Protein 5EZ7 (pdb70)

Foldseek 3Di:
DDDAAEWAEEEEAQALLRLVLLLLCVVVVGGYAYEYAAAHNPACRLVDQQKQAQQVDLPPLSVCLLVQVVCCCDDGHSHPPPPFDFLFQWFKAWECCPWADAVSDAPLQNDPPRRGTMHTDSMTGGNRLSVSVVSVVSNPQNFFHFNDWAFDDDVLAGQAIQTPNHHYGYLFYEYAHWQCQCVVCVRSVHCPQPKDWFKWKKKKKKDQQDGAHFYFYDYDDDWGPWTWGWAADPVGIIMIIIGIPLGGDVVVVDDWVRSVVVVVVVCCVNRVVGDRVPMDMGIDMHIGMAGDPVDDDSPQAWDWDDDRRYIYTYQSDSSRSVRSSVVVVVVCVVVVRDHDDTDDDDRHDHHHHDDRVVHVVVD

GO terms:
  GO:0071949 FAD binding (F, IDA)

Organism: Pseudomonas aeruginosa (strain ATCC 15692 / DSM 22644 / CIP 104116 / JCM 14847 / LMG 12228 / 1C / PRS 101 / PAO1) (NCBI:txid208964)

InterPro domains:
  IPR006076 FAD dependent oxidoreductase [PF01266] (8-315)
  IPR036188 FAD/NAD(P)-binding domain superfamily [G3DSA:3.50.50.60] (6-104)
  IPR036188 FAD/NAD(P)-binding domain superfamily [G3DSA:3.50.50.60] (138-255)
  IPR036188 FAD/NAD(P)-binding domain superfamily [SSF51905] (7-282)

Radius of gyration: 21.37 Å; Cα contacts (8 Å, |Δi|>4): 803; chains: 1; bounding box: 43×41×64 Å

Nearest PDB structures (foldseek):
  5ez7-assembly1_A  TM=1.003E+00  e=1.238E-82  Pseudomonas aeruginosa PAO1
  4x9n-assembly1_A  TM=6.459E-01  e=6.192E-12  Mycoplasmoides pneumoniae M129
  3uox-assembly2_B  TM=5.512E-01  e=9.004E-04  Pseudomonas putida
  3uox-assembly3_A  TM=5.541E-01  e=9.004E-04  Pseudomonas putida
  3uoy-assembly2_B  TM=5.165E-01  e=7.994E-04  Pseudomonas putida

B-factor: mean 40.87, std 15.43, range [18.57, 112.77]

Structure (mmCIF, N/CA/C/O backbone):
data_5EZ7
#
_entry.id   5EZ7
#
_cell.length_a   37.890
_cell.length_b   79.830
_cell.length_c   63.230
_cell.angle_alpha   90.00
_cell.angle_beta   104.40
_cell.angle_gamma   90.00
#
_symmetry.space_group_name_H-M   'P 1 21 1'
#
loop_
_entity.id
_entity.type
_entity.pdbx_description
1 polymer 'flavoenzyme PA4991'
2 non-polymer 'FLAVIN-ADENINE DINUCLEOTIDE'
3 non-polymer 'MERCURY (II) ION'
4 water water
#
loop_
_atom_site.group_PDB
_atom_site.id
_atom_site.type_symbol
_atom_site.label_atom_id
_atom_site.label_alt_id
_atom_site.label_comp_id
_atom_site.label_asym_id
_atom_site.label_entity_id
_atom_site.label_seq_id
_atom_site.pdbx_PDB_ins_code
_atom_site.Cartn_x
_atom_site.Cartn_y
_atom_site.Cartn_z
_atom_site.occupancy
_atom_site.B_iso_or_equiv
_atom_site.auth_seq_id
_atom_site.auth_comp_id
_atom_site.auth_asym_id
_atom_site.auth_atom_id
_atom_site.pdbx_PDB_model_num
ATOM 1 N N . MET A 1 2 ? 45.618 -24.841 36.966 1.00 82.56 1 MET A N 1
ATOM 2 C CA . MET A 1 2 ? 44.696 -23.654 37.082 1.00 81.31 1 MET A CA 1
ATOM 3 C C . MET A 1 2 ? 45.364 -22.365 36.588 1.00 75.00 1 MET A C 1
ATOM 4 O O . MET A 1 2 ? 46.326 -21.898 37.216 1.00 75.25 1 MET A O 1
ATOM 9 N N . PRO A 1 3 ? 44.843 -21.768 35.487 1.00 67.88 2 PRO A N 1
ATOM 10 C CA . PRO A 1 3 ? 45.306 -20.418 35.099 1.00 62.88 2 PRO A CA 1
ATOM 11 C C . PRO A 1 3 ? 44.769 -19.335 36.036 1.00 58.25 2 PRO A C 1
ATOM 12 O O . PRO A 1 3 ? 43.733 -19.513 36.657 1.00 55.94 2 PRO A O 1
ATOM 16 N N . GLN A 1 4 ? 45.488 -18.223 36.113 1.00 56.59 3 GLN A N 1
ATOM 17 C CA . GLN A 1 4 ? 45.183 -17.116 37.042 1.00 54.61 3 GLN A CA 1
ATOM 18 C C . GLN A 1 4 ? 43.821 -16.496 36.715 1.00 51.01 3 GLN A C 1
ATOM 19 O O . GLN A 1 4 ? 43.580 -16.067 35.563 1.00 49.70 3 GLN A O 1
ATOM 25 N N . ALA A 1 5 ? 42.924 -16.467 37.691 1.00 47.72 4 ALA A N 1
ATOM 26 C CA . ALA A 1 5 ? 41.589 -15.929 37.432 1.00 45.75 4 ALA A CA 1
ATOM 27 C C . ALA A 1 5 ? 41.640 -14.431 37.126 1.00 43.24 4 ALA A C 1
ATOM 28 O O . ALA A 1 5 ? 42.508 -13.729 37.629 1.00 44.49 4 ALA A O 1
ATOM 30 N N . LEU A 1 6 ? 40.723 -13.950 36.295 1.00 40.43 5 LEU A N 1
ATOM 31 C CA . LEU A 1 6 ? 40.697 -12.544 35.932 1.00 39.21 5 LEU A CA 1
ATOM 32 C C . LEU A 1 6 ? 39.382 -11.897 36.303 1.00 38.42 5 LEU A C 1
ATOM 33 O O . LEU A 1 6 ? 38.371 -12.560 36.448 1.00 37.84 5 LEU A O 1
ATOM 38 N N . SER A 1 7 ? 39.424 -10.575 36.382 1.00 38.44 6 SER A N 1
ATOM 39 C CA . SER A 1 7 ? 38.303 -9.746 36.776 1.00 38.90 6 SER A CA 1
ATOM 40 C C . SER A 1 7 ? 38.404 -8.454 35.945 1.00 36.83 6 SER A C 1
ATOM 41 O O . SER A 1 7 ? 39.477 -7.858 35.903 1.00 37.21 6 SER A O 1
ATOM 44 N N . THR A 1 8 ? 37.344 -8.081 35.225 1.00 33.64 7 THR A N 1
ATOM 45 C CA . THR A 1 8 ? 37.248 -6.778 34.550 1.00 32.49 7 THR A CA 1
ATOM 46 C C . THR A 1 8 ? 35.823 -6.254 34.606 1.00 30.98 7 THR A C 1
ATOM 47 O O . THR A 1 8 ? 34.956 -6.851 35.252 1.00 30.81 7 THR A O 1
ATOM 51 N N . ASP A 1 9 ? 35.597 -5.141 33.897 1.00 29.36 8 ASP A N 1
ATOM 52 C CA . ASP A 1 9 ? 34.290 -4.576 33.734 1.00 28.58 8 ASP A CA 1
ATOM 53 C C . ASP A 1 9 ? 33.554 -5.189 32.569 1.00 26.92 8 ASP A C 1
ATOM 54 O O . ASP A 1 9 ? 32.458 -5.666 32.776 1.00 25.73 8 ASP A O 1
ATOM 59 N N . ILE A 1 10 ? 34.110 -5.092 31.353 1.00 26.85 9 ILE A N 1
ATOM 60 C CA . ILE A 1 10 ? 33.454 -5.633 30.139 1.00 26.53 9 ILE A CA 1
ATOM 61 C C . ILE A 1 10 ? 34.378 -6.627 29.466 1.00 25.78 9 ILE A C 1
ATOM 62 O O . ILE A 1 10 ? 35.562 -6.348 29.252 1.00 26.65 9 ILE A O 1
ATOM 67 N N . LEU A 1 11 ? 33.837 -7.809 29.217 1.00 25.06 10 LEU A N 1
ATOM 68 C CA . LEU A 1 11 ? 34.511 -8.895 28.529 1.00 25.72 10 LEU A CA 1
ATOM 69 C C . LEU A 1 11 ? 33.936 -8.988 27.100 1.00 25.61 10 LEU A C 1
ATOM 70 O O . LEU A 1 11 ? 32.747 -9.202 26.963 1.00 27.43 10 LEU A O 1
ATOM 75 N N . ILE A 1 12 ? 34.734 -8.745 26.061 1.00 25.37 11 ILE A N 1
ATOM 76 C CA . ILE A 1 12 ? 34.287 -8.724 24.665 1.00 24.69 11 ILE A CA 1
ATOM 77 C C . ILE A 1 12 ? 34.769 -10.039 24.001 1.00 24.36 11 ILE A C 1
ATOM 78 O O . ILE A 1 12 ? 35.908 -10.452 24.230 1.00 24.45 11 ILE A O 1
ATOM 83 N N . VAL A 1 13 ? 33.915 -10.702 23.210 1.00 23.44 12 VAL A N 1
ATOM 84 C CA . VAL A 1 13 ? 34.305 -11.921 22.481 1.00 22.75 12 VAL A CA 1
ATOM 85 C C . VAL A 1 13 ? 34.247 -11.581 20.998 1.00 22.43 12 VAL A C 1
ATOM 86 O O . VAL A 1 13 ? 33.184 -11.250 20.449 1.00 22.26 12 VAL A O 1
ATOM 90 N N . GLY A 1 14 ? 35.409 -11.603 20.369 1.00 21.95 13 GLY A N 1
ATOM 91 C CA . GLY A 1 14 ? 35.536 -11.315 18.972 1.00 22.37 13 GLY A CA 1
ATOM 92 C C . GLY A 1 14 ? 36.268 -10.030 18.694 1.00 22.95 13 GLY A C 1
ATOM 93 O O . GLY A 1 14 ? 35.773 -8.986 19.033 1.00 23.92 13 GLY A O 1
ATOM 94 N N . GLY A 1 15 ? 37.434 -10.135 18.049 1.00 23.24 14 GLY A N 1
ATOM 95 C CA . GLY A 1 15 ? 38.286 -9.009 17.668 1.00 23.12 14 GLY A CA 1
ATOM 96 C C . GLY A 1 15 ? 38.304 -8.688 16.174 1.00 23.47 14 GLY A C 1
ATOM 97 O O . GLY A 1 15 ? 39.352 -8.611 15.548 1.00 24.00 14 GLY A O 1
ATOM 98 N N . GLY A 1 16 ? 37.128 -8.479 15.611 1.00 22.70 15 GLY A N 1
ATOM 99 C CA . GLY A 1 16 ? 37.001 -7.774 14.356 1.00 22.46 15 GLY A CA 1
ATOM 100 C C . GLY A 1 16 ? 36.794 -6.288 14.642 1.00 22.01 15 GLY A C 1
ATOM 101 O O . GLY A 1 16 ? 36.960 -5.826 15.767 1.00 21.10 15 GLY A O 1
ATOM 102 N N . ILE A 1 17 ? 36.436 -5.542 13.606 1.00 21.25 16 ILE A N 1
ATOM 103 C CA . ILE A 1 17 ? 36.239 -4.142 13.764 1.00 21.89 16 ILE A CA 1
ATOM 104 C C . ILE A 1 17 ? 35.240 -3.761 14.898 1.00 22.34 16 ILE A C 1
ATOM 105 O O . ILE A 1 17 ? 35.457 -2.763 15.574 1.00 22.32 16 ILE A O 1
ATOM 110 N N . ALA A 1 18 ? 34.147 -4.508 15.081 1.00 21.31 17 ALA A N 1
ATOM 111 C CA . ALA A 1 18 ? 33.172 -4.081 16.033 1.00 22.02 17 ALA A CA 1
ATOM 112 C C . ALA A 1 18 ? 33.687 -4.244 17.462 1.00 21.99 17 ALA A C 1
ATOM 113 O O . ALA A 1 18 ? 33.542 -3.321 18.270 1.00 23.37 17 ALA A O 1
ATOM 115 N N . GLY A 1 19 ? 34.293 -5.386 17.767 1.00 21.41 18 GLY A N 1
ATOM 116 C CA . GLY A 1 19 ? 34.853 -5.647 19.086 1.00 20.75 18 GLY A CA 1
ATOM 117 C C . GLY A 1 19 ? 36.033 -4.757 19.440 1.00 21.14 18 GLY A C 1
ATOM 118 O O . GLY A 1 19 ? 36.215 -4.363 20.578 1.00 20.78 18 GLY A O 1
ATOM 119 N N . LEU A 1 20 ? 36.857 -4.463 18.450 1.00 21.81 19 LEU A N 1
ATOM 120 C CA . LEU A 1 20 ? 38.059 -3.694 18.672 1.00 22.34 19 LEU A CA 1
ATOM 121 C C . LEU A 1 20 ? 37.716 -2.226 18.851 1.00 22.85 19 LEU A C 1
ATOM 122 O O . LEU A 1 20 ? 38.345 -1.538 19.622 1.00 22.57 19 LEU A O 1
ATOM 127 N N . TRP A 1 21 ? 36.727 -1.753 18.117 1.00 23.43 20 TRP A N 1
ATOM 128 C CA . TRP A 1 21 ? 36.351 -0.357 18.175 1.00 25.23 20 TRP A CA 1
ATOM 129 C C . TRP A 1 21 ? 35.721 -0.144 19.495 1.00 25.89 20 TRP A C 1
ATOM 130 O O . TRP A 1 21 ? 36.122 0.728 20.216 1.00 27.61 20 TRP A O 1
ATOM 141 N N . LEU A 1 22 ? 34.753 -0.985 19.838 1.00 26.42 21 LEU A N 1
ATOM 142 C CA . LEU A 1 22 ? 34.108 -0.924 21.163 1.00 26.23 21 LEU A CA 1
ATOM 143 C C . LEU A 1 22 ? 35.127 -1.014 22.267 1.00 25.87 21 LEU A C 1
ATOM 144 O O . LEU A 1 22 ? 35.046 -0.280 23.245 1.00 26.73 21 LEU A O 1
ATOM 149 N N . ASN A 1 23 ? 36.060 -1.939 22.143 1.00 24.63 22 ASN A N 1
ATOM 150 C CA . ASN A 1 23 ? 37.078 -2.068 23.188 1.00 25.77 22 ASN A CA 1
ATOM 151 C C . ASN A 1 23 ? 37.823 -0.748 23.373 1.00 26.88 22 ASN A C 1
ATOM 152 O O . ASN A 1 23 ? 38.075 -0.313 24.479 1.00 27.75 22 ASN A O 1
ATOM 157 N N . ALA A 1 24 ? 38.174 -0.103 22.270 1.00 26.69 23 ALA A N 1
ATOM 158 C CA . ALA A 1 24 ? 38.936 1.109 22.348 1.00 27.47 23 ALA A CA 1
ATOM 159 C C . ALA A 1 24 ? 38.131 2.254 23.010 1.00 28.04 23 ALA A C 1
ATOM 160 O O . ALA A 1 24 ? 38.671 2.992 23.822 1.00 28.88 23 ALA A O 1
ATOM 162 N N . ARG A 1 25 ? 36.868 2.394 22.641 1.00 27.38 24 ARG A N 1
ATOM 163 C CA . ARG A 1 25 ? 35.956 3.321 23.281 1.00 29.51 24 ARG A CA 1
ATOM 164 C C . ARG A 1 25 ? 35.828 3.120 24.811 1.00 29.82 24 ARG A C 1
ATOM 165 O O . ARG A 1 25 ? 35.883 4.094 25.591 1.00 30.36 24 ARG A O 1
ATOM 173 N N . LEU A 1 26 ? 35.658 1.856 25.229 1.00 28.41 25 LEU A N 1
ATOM 174 C CA . LEU A 1 26 ? 35.450 1.534 26.626 1.00 28.39 25 LEU A CA 1
ATOM 175 C C . LEU A 1 26 ? 36.673 1.873 27.485 1.00 29.90 25 LEU A C 1
ATOM 176 O O . LEU A 1 26 ? 36.543 2.562 28.537 1.00 30.47 25 LEU A O 1
ATOM 181 N N . ARG A 1 27 ? 37.842 1.437 27.018 1.00 29.86 26 ARG A N 1
ATOM 182 C CA . ARG A 1 27 ? 39.103 1.775 27.656 1.00 31.71 26 ARG A CA 1
ATOM 183 C C . ARG A 1 27 ? 39.328 3.264 27.747 1.00 33.22 26 ARG A C 1
ATOM 184 O O . ARG A 1 27 ? 39.814 3.769 28.743 1.00 33.91 26 ARG A O 1
ATOM 192 N N . ARG A 1 28 ? 38.965 3.967 26.688 1.00 34.27 27 ARG A N 1
ATOM 193 C CA . ARG A 1 28 ? 39.082 5.414 26.680 1.00 36.79 27 ARG A CA 1
ATOM 194 C C . ARG A 1 28 ? 38.162 6.037 27.719 1.00 37.58 27 ARG A C 1
ATOM 195 O O . ARG A 1 28 ? 38.538 6.986 28.373 1.00 38.76 27 ARG A O 1
ATOM 203 N N . ALA A 1 29 ? 36.961 5.482 27.871 1.00 36.26 28 ALA A N 1
ATOM 204 C CA . ALA A 1 29 ? 36.028 5.948 28.879 1.00 36.65 28 ALA A CA 1
ATOM 205 C C . ALA A 1 29 ? 36.394 5.487 30.309 1.00 36.91 28 ALA A C 1
ATOM 206 O O . ALA A 1 29 ? 35.620 5.735 31.218 1.00 37.31 28 ALA A O 1
ATOM 208 N N . GLY A 1 30 ? 37.545 4.818 30.510 1.00 36.48 29 GLY A N 1
ATOM 209 C CA . GLY A 1 30 ? 38.009 4.377 31.852 1.00 35.56 29 GLY A CA 1
ATOM 210 C C . GLY A 1 30 ? 37.602 2.965 32.282 1.00 33.95 29 GLY A C 1
ATOM 211 O O . GLY A 1 30 ? 37.833 2.583 33.422 1.00 33.57 29 GLY A O 1
ATOM 212 N N . TYR A 1 31 ? 36.997 2.169 31.394 1.00 32.16 30 TYR A N 1
ATOM 213 C CA . TYR A 1 31 ? 36.593 0.802 31.769 1.00 30.81 30 TYR A CA 1
ATOM 214 C C . TYR A 1 31 ? 37.772 -0.117 31.607 1.00 30.61 30 TYR A C 1
ATOM 215 O O . TYR A 1 31 ? 38.585 0.065 30.701 1.00 31.29 30 TYR A O 1
ATOM 224 N N . ALA A 1 32 ? 37.844 -1.133 32.447 1.00 29.76 31 ALA A N 1
ATOM 225 C CA . ALA A 1 32 ? 38.805 -2.196 32.248 1.00 29.12 31 ALA A CA 1
ATOM 226 C C . ALA A 1 32 ? 38.125 -3.271 31.380 1.00 27.82 31 ALA A C 1
ATOM 227 O O . ALA A 1 32 ? 36.945 -3.564 31.557 1.00 27.51 31 ALA A O 1
ATOM 229 N N . THR A 1 33 ? 38.863 -3.856 30.457 1.00 27.81 32 THR A N 1
ATOM 230 C CA . THR A 1 33 ? 38.326 -4.828 29.504 1.00 27.08 32 THR A CA 1
ATOM 231 C C . THR A 1 33 ? 39.266 -5.999 29.265 1.00 27.38 32 THR A C 1
ATOM 232 O O . THR A 1 33 ? 40.474 -5.897 29.485 1.00 29.80 32 THR A O 1
ATOM 236 N N . VAL A 1 34 ? 38.689 -7.114 28.838 1.00 27.39 33 VAL A N 1
ATOM 237 C CA . VAL A 1 34 ? 39.407 -8.185 28.173 1.00 27.61 33 VAL A CA 1
ATOM 238 C C . VAL A 1 34 ? 38.712 -8.439 26.838 1.00 27.05 33 VAL A C 1
ATOM 239 O O . VAL A 1 34 ? 37.465 -8.486 26.794 1.00 26.34 33 VAL A O 1
ATOM 243 N N . LEU A 1 35 ? 39.498 -8.621 25.768 1.00 26.64 34 LEU A N 1
ATOM 244 C CA . LEU A 1 35 ? 38.953 -8.950 24.451 1.00 25.99 34 LEU A CA 1
ATOM 245 C C . LEU A 1 35 ? 39.531 -10.270 24.013 1.00 26.20 34 LEU A C 1
ATOM 246 O O . LEU A 1 35 ? 40.749 -10.416 23.869 1.00 26.07 34 LEU A O 1
ATOM 251 N N . VAL A 1 36 ? 38.630 -11.201 23.737 1.00 26.13 35 VAL A N 1
ATOM 252 C CA . VAL A 1 36 ? 38.969 -12.586 23.493 1.00 26.85 35 VAL A CA 1
ATOM 253 C C . VAL A 1 36 ? 38.750 -12.850 22.028 1.00 25.66 35 VAL A C 1
ATOM 254 O O . VAL A 1 36 ? 37.667 -12.563 21.520 1.00 25.22 35 VAL A O 1
ATOM 258 N N . GLU A 1 37 ? 39.775 -13.385 21.369 1.00 25.54 36 GLU A N 1
ATOM 259 C CA . GLU A 1 37 ? 39.746 -13.738 19.929 1.00 24.57 36 GLU A CA 1
ATOM 260 C C . GLU A 1 37 ? 40.331 -15.144 19.745 1.00 25.44 36 GLU A C 1
ATOM 261 O O . GLU A 1 37 ? 41.366 -15.472 20.329 1.00 26.02 36 GLU A O 1
ATOM 267 N N . SER A 1 38 ? 39.651 -15.962 18.955 1.00 26.26 37 SER A N 1
ATOM 268 C CA . SER A 1 38 ? 39.963 -17.390 18.812 1.00 28.69 37 SER A CA 1
ATOM 269 C C . SER A 1 38 ? 40.870 -17.659 17.593 1.00 28.81 37 SER A C 1
ATOM 270 O O . SER A 1 38 ? 41.439 -18.741 17.461 1.00 31.11 37 SER A O 1
ATOM 273 N N . ALA A 1 39 ? 40.988 -16.692 16.705 1.00 27.07 38 ALA A N 1
ATOM 274 C CA . ALA A 1 39 ? 41.874 -16.817 15.556 1.00 28.14 38 ALA A CA 1
ATOM 275 C C . ALA A 1 39 ? 42.652 -15.512 15.445 1.00 27.83 38 ALA A C 1
ATOM 276 O O . ALA A 1 39 ? 43.346 -15.159 16.361 1.00 29.20 38 ALA A O 1
ATOM 278 N N . SER A 1 40 ? 42.530 -14.784 14.350 1.00 27.78 39 SER A N 1
ATOM 279 C CA . SER A 1 40 ? 43.353 -13.620 14.168 1.00 28.50 39 SER A CA 1
ATOM 280 C C . SER A 1 40 ? 42.489 -12.379 14.122 1.00 27.12 39 SER A C 1
ATOM 281 O O . SER A 1 40 ? 41.361 -12.397 13.608 1.00 28.78 39 SER A O 1
ATOM 284 N N . LEU A 1 41 ? 43.000 -11.313 14.706 1.00 26.04 40 LEU A N 1
ATOM 285 C CA . LEU A 1 41 ? 42.273 -10.067 14.764 1.00 25.53 40 LEU A CA 1
ATOM 286 C C . LEU A 1 41 ? 42.036 -9.501 13.361 1.00 24.92 40 LEU A C 1
ATOM 287 O O . LEU A 1 41 ? 42.946 -9.449 12.542 1.00 23.48 40 LEU A O 1
ATOM 292 N N . GLY A 1 42 ? 40.817 -9.048 13.133 1.00 25.27 41 GLY A N 1
ATOM 293 C CA . GLY A 1 42 ? 40.370 -8.624 11.804 1.00 26.54 41 GLY A CA 1
ATOM 294 C C . GLY A 1 42 ? 40.118 -9.757 10.801 1.00 27.49 41 GLY A C 1
ATOM 295 O O . GLY A 1 42 ? 39.777 -9.481 9.656 1.00 29.80 41 GLY A O 1
ATOM 296 N N . GLY A 1 43 ? 40.250 -11.012 11.215 1.00 27.95 42 GLY A N 1
ATOM 297 C CA . GLY A 1 43 ? 40.360 -12.142 10.282 1.00 29.12 42 GLY A CA 1
ATOM 298 C C . GLY A 1 43 ? 39.051 -12.786 9.787 1.00 28.72 42 GLY A C 1
ATOM 299 O O . GLY A 1 43 ? 39.077 -13.756 9.011 1.00 28.83 42 GLY A O 1
ATOM 300 N N . GLY A 1 44 ? 37.907 -12.286 10.231 1.00 27.30 43 GLY A N 1
ATOM 301 C CA . GLY A 1 44 ? 36.629 -12.735 9.659 1.00 26.38 43 GLY A CA 1
ATOM 302 C C . GLY A 1 44 ? 36.357 -11.779 8.511 1.00 26.16 43 GLY A C 1
ATOM 303 O O . GLY A 1 44 ? 37.167 -11.636 7.590 1.00 27.80 43 GLY A O 1
ATOM 304 N N . GLN A 1 45 ? 35.265 -11.051 8.614 1.00 24.65 44 GLN A N 1
ATOM 305 C CA . GLN A 1 45 ? 34.837 -10.141 7.573 1.00 23.80 44 GLN A CA 1
ATOM 306 C C . GLN A 1 45 ? 35.664 -8.878 7.425 1.00 24.91 44 GLN A C 1
ATOM 307 O O . GLN A 1 45 ? 35.789 -8.358 6.323 1.00 24.67 44 GLN A O 1
ATOM 313 N N . SER A 1 46 ? 36.186 -8.353 8.534 1.00 25.53 45 SER A N 1
ATOM 314 C CA . SER A 1 46 ? 36.788 -7.007 8.543 1.00 25.84 45 SER A CA 1
ATOM 315 C C . SER A 1 46 ? 37.941 -6.738 7.581 1.00 26.18 45 SER A C 1
ATOM 316 O O . SER A 1 46 ? 37.904 -5.768 6.836 1.00 26.94 45 SER A O 1
ATOM 319 N N . VAL A 1 47 ? 38.962 -7.567 7.624 1.00 27.19 46 VAL A N 1
ATOM 320 C CA . VAL A 1 47 ? 40.125 -7.388 6.742 1.00 29.24 46 VAL A CA 1
ATOM 321 C C . VAL A 1 47 ? 39.763 -7.772 5.322 1.00 28.20 46 VAL A C 1
ATOM 322 O O . VAL A 1 47 ? 40.509 -7.441 4.431 1.00 27.57 46 VAL A O 1
ATOM 326 N N . LYS A 1 48 ? 38.644 -8.493 5.137 1.00 27.21 47 LYS A N 1
ATOM 327 C CA . LYS A 1 48 ? 38.117 -8.794 3.816 1.00 27.52 47 LYS A CA 1
ATOM 328 C C . LYS A 1 48 ? 37.155 -7.745 3.274 1.00 26.57 47 LYS A C 1
ATOM 329 O O . LYS A 1 48 ? 36.680 -7.879 2.146 1.00 26.62 47 LYS A O 1
ATOM 335 N N . SER A 1 49 ? 36.863 -6.699 4.039 1.00 25.00 48 SER A N 1
ATOM 336 C CA . SER A 1 49 ? 36.002 -5.660 3.524 1.00 25.19 48 SER A CA 1
ATOM 337 C C . SER A 1 49 ? 36.726 -4.822 2.474 1.00 24.79 48 SER A C 1
ATOM 338 O O . SER A 1 49 ? 37.949 -4.956 2.266 1.00 25.17 48 SER A O 1
ATOM 341 N N . GLN A 1 50 ? 35.969 -3.956 1.832 1.00 24.63 49 GLN A N 1
ATOM 342 C CA . GLN A 1 50 ? 36.540 -3.001 0.883 1.00 25.77 49 GLN A CA 1
ATOM 343 C C . GLN A 1 50 ? 36.948 -1.712 1.595 1.00 26.51 49 GLN A C 1
ATOM 344 O O . GLN A 1 50 ? 37.563 -0.854 0.990 1.00 28.26 49 GLN A O 1
ATOM 350 N N . GLY A 1 51 ? 36.622 -1.576 2.883 1.00 26.35 50 GLY A N 1
ATOM 351 C CA . GLY A 1 51 ? 37.153 -0.483 3.712 1.00 25.90 50 GLY A CA 1
ATOM 352 C C . GLY A 1 51 ? 36.449 0.828 3.487 1.00 26.66 50 GLY A C 1
ATOM 353 O O . GLY A 1 51 ? 36.915 1.876 3.945 1.00 26.13 50 GLY A O 1
ATOM 354 N N . ILE A 1 52 ? 35.306 0.792 2.792 1.00 27.20 51 ILE A N 1
ATOM 355 C CA . ILE A 1 52 ? 34.648 2.024 2.392 1.00 27.92 51 ILE A CA 1
ATOM 356 C C . ILE A 1 52 ? 33.810 2.479 3.553 1.00 29.25 51 ILE A C 1
ATOM 357 O O . ILE A 1 52 ? 32.997 1.703 4.062 1.00 29.06 51 ILE A O 1
ATOM 362 N N . ILE A 1 53 ? 33.958 3.735 3.939 1.00 31.29 52 ILE A N 1
ATOM 363 C CA . ILE A 1 53 ? 33.060 4.333 4.931 1.00 32.91 52 ILE A CA 1
ATOM 364 C C . ILE A 1 53 ? 31.898 5.059 4.293 1.00 35.26 52 ILE A C 1
ATOM 365 O O . ILE A 1 53 ? 31.993 6.221 3.899 1.00 36.65 52 ILE A O 1
ATOM 370 N N . HIS A 1 54 ? 30.803 4.316 4.202 1.00 37.61 53 HIS A N 1
ATOM 371 C CA . HIS A 1 54 ? 29.553 4.758 3.611 1.00 41.59 53 HIS A CA 1
ATOM 372 C C . HIS A 1 54 ? 28.944 5.888 4.431 1.00 44.36 53 HIS A C 1
ATOM 373 O O . HIS A 1 54 ? 29.101 5.930 5.637 1.00 44.76 53 HIS A O 1
ATOM 380 N N . GLY A 1 55 ? 28.235 6.796 3.780 1.00 49.52 54 GLY A N 1
ATOM 381 C CA . GLY A 1 55 ? 27.499 7.844 4.490 1.00 52.75 54 GLY A CA 1
ATOM 382 C C . GLY A 1 55 ? 26.213 8.232 3.811 1.00 57.08 54 GLY A C 1
ATOM 383 O O . GLY A 1 55 ? 25.889 9.430 3.725 1.00 62.00 54 GLY A O 1
ATOM 384 N N . GLY A 1 56 ? 25.459 7.238 3.345 1.00 59.02 55 GLY A N 1
ATOM 385 C CA . GLY A 1 56 ? 24.304 7.518 2.456 1.00 64.66 55 GLY A CA 1
ATOM 386 C C . GLY A 1 56 ? 23.222 6.473 2.574 1.00 65.30 55 GLY A C 1
ATOM 387 O O . GLY A 1 56 ? 23.478 5.390 3.087 1.00 64.46 55 GLY A O 1
ATOM 388 N N . THR A 1 66 ? 15.604 10.463 6.775 1.00 108.45 65 THR A N 1
ATOM 389 C CA . THR A 1 66 ? 16.861 9.995 7.352 1.00 104.88 65 THR A CA 1
ATOM 390 C C . THR A 1 66 ? 16.690 9.502 8.799 1.00 109.45 65 THR A C 1
ATOM 391 O O . THR A 1 66 ? 17.642 9.558 9.562 1.00 112.77 65 THR A O 1
ATOM 395 N N . GLY A 1 67 ? 15.499 9.009 9.168 1.00 112.42 66 GLY A N 1
ATOM 396 C CA . GLY A 1 67 ? 15.221 8.513 10.535 1.00 111.86 66 GLY A CA 1
ATOM 397 C C . GLY A 1 67 ? 16.169 7.405 10.996 1.00 109.98 66 GLY A C 1
ATOM 398 O O . GLY A 1 67 ? 17.036 7.643 11.844 1.00 110.55 66 GLY A O 1
ATOM 399 N N . ALA A 1 68 ? 15.999 6.202 10.436 1.00 108.63 67 ALA A N 1
ATOM 400 C CA . ALA A 1 68 ? 16.955 5.082 10.599 1.00 102.47 67 ALA A CA 1
ATOM 401 C C . ALA A 1 68 ? 18.280 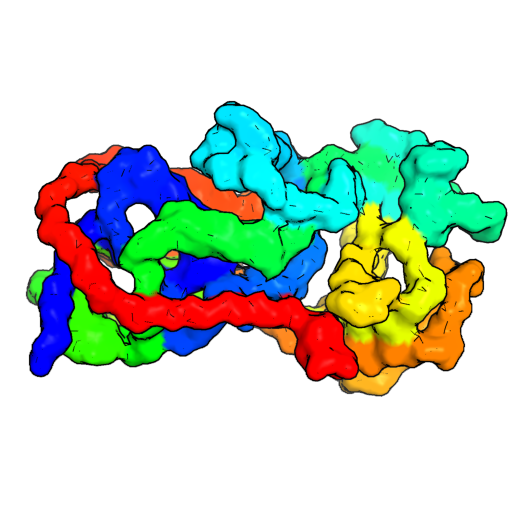5.402 9.887 1.00 100.70 67 ALA A C 1
ATOM 402 O O . ALA A 1 68 ? 19.370 5.290 10.470 1.00 101.96 67 ALA A O 1
ATOM 404 N N . SER A 1 69 ? 18.159 5.849 8.637 1.00 97.08 68 SER A N 1
ATOM 405 C CA . SER A 1 69 ? 19.299 6.277 7.813 1.00 93.44 68 SER A CA 1
ATOM 406 C C . SER A 1 69 ? 20.121 7.480 8.366 1.00 90.02 68 SER A C 1
ATOM 407 O O . SER A 1 69 ? 21.071 7.915 7.698 1.00 87.89 68 SER A O 1
ATOM 410 N N . GLU A 1 70 ? 19.776 8.017 9.548 1.00 84.81 69 GLU A N 1
ATOM 411 C CA . GLU A 1 70 ? 20.620 9.031 10.207 1.00 81.84 69 GLU A CA 1
ATOM 412 C C . GLU A 1 70 ? 21.969 8.455 10.637 1.00 74.08 69 GLU A C 1
ATOM 413 O O . GLU A 1 70 ? 22.986 9.137 10.495 1.00 75.06 69 GLU A O 1
ATOM 419 N N . ALA A 1 71 ? 21.979 7.218 11.155 1.00 65.09 70 ALA A N 1
ATOM 420 C CA . ALA A 1 71 ? 23.174 6.675 11.801 1.00 58.28 70 ALA A CA 1
ATOM 421 C C . ALA A 1 71 ? 24.332 6.558 10.806 1.00 54.70 70 ALA A C 1
ATOM 422 O O . ALA A 1 71 ? 25.407 7.093 11.040 1.00 52.99 70 ALA A O 1
ATOM 424 N N . ILE A 1 72 ? 24.081 5.905 9.675 1.00 52.05 71 ILE A N 1
ATOM 425 C CA . ILE A 1 72 ? 25.059 5.802 8.586 1.00 49.76 71 ILE A CA 1
ATOM 426 C C . ILE A 1 72 ? 25.529 7.154 8.000 1.00 48.78 71 ILE A C 1
ATOM 427 O O . ILE A 1 72 ? 26.708 7.301 7.691 1.00 46.87 71 ILE A O 1
ATOM 432 N N . ALA A 1 73 ? 24.626 8.122 7.872 1.00 49.71 72 ALA A N 1
ATOM 433 C CA . ALA A 1 73 ? 24.925 9.432 7.224 1.00 51.47 72 ALA A CA 1
ATOM 434 C C . ALA A 1 73 ? 26.045 10.235 7.912 1.00 50.76 72 ALA A C 1
ATOM 435 O O . ALA A 1 73 ? 26.796 10.989 7.274 1.00 50.01 72 ALA A O 1
ATOM 437 N N . ASP A 1 74 ? 26.148 10.045 9.220 1.00 49.36 73 ASP A N 1
ATOM 438 C CA . ASP A 1 74 ? 27.154 10.701 10.029 1.00 48.72 73 ASP A CA 1
ATOM 439 C C . ASP A 1 74 ? 28.497 9.933 10.123 1.00 46.00 73 ASP A C 1
ATOM 440 O O . ASP A 1 74 ? 29.442 10.429 10.728 1.00 46.17 73 ASP A O 1
ATOM 445 N N . MET A 1 75 ? 28.606 8.747 9.513 1.00 43.96 74 MET A N 1
ATOM 446 C CA . MET A 1 75 ? 29.802 7.918 9.692 1.00 40.85 74 MET A CA 1
ATOM 447 C C . MET A 1 75 ? 31.069 8.527 9.055 1.00 39.78 74 MET A C 1
ATOM 448 O O . MET A 1 75 ? 32.048 8.697 9.758 1.00 37.22 74 MET A O 1
ATOM 453 N N . PRO A 1 76 ? 31.036 8.942 7.770 1.00 40.38 75 PRO A N 1
ATOM 454 C CA . PRO A 1 76 ? 32.275 9.560 7.233 1.00 40.55 75 PRO A CA 1
ATOM 455 C C . PRO A 1 76 ? 32.820 10.726 8.080 1.00 40.89 75 PRO A C 1
ATOM 456 O O . PRO A 1 76 ? 34.015 10.776 8.325 1.00 40.46 75 PRO A O 1
ATOM 460 N N . ARG A 1 77 ? 31.968 11.617 8.563 1.00 41.88 76 ARG A N 1
ATOM 461 C CA . ARG A 1 77 ? 32.450 12.681 9.456 1.00 44.08 76 ARG A CA 1
ATOM 462 C C . ARG A 1 77 ? 33.098 12.090 10.724 1.00 42.00 76 ARG A C 1
ATOM 463 O O . ARG A 1 77 ? 34.225 12.407 11.082 1.00 41.62 76 ARG A O 1
ATOM 471 N N . ARG A 1 78 ? 32.385 11.203 11.389 1.00 41.00 77 ARG A N 1
ATOM 472 C CA . ARG A 1 78 ? 32.927 10.581 12.593 1.00 40.72 77 ARG A CA 1
ATOM 473 C C . ARG A 1 78 ? 34.279 9.850 12.411 1.00 39.35 77 ARG A C 1
ATOM 474 O O . ARG A 1 78 ? 35.172 10.022 13.218 1.00 39.30 77 ARG A O 1
ATOM 482 N N . TRP A 1 79 ? 34.447 9.099 11.328 1.00 38.68 78 TRP A N 1
ATOM 483 C CA . TRP A 1 79 ? 35.702 8.390 11.072 1.00 38.00 78 TRP A CA 1
ATOM 484 C C . TRP A 1 79 ? 36.823 9.335 10.709 1.00 40.63 78 TRP A C 1
ATOM 485 O O . TRP A 1 79 ? 37.943 9.177 11.181 1.00 41.30 78 TRP A O 1
ATOM 496 N N . ARG A 1 80 ? 36.498 10.337 9.900 1.00 43.78 79 ARG A N 1
ATOM 497 C CA . ARG A 1 80 ? 37.422 11.435 9.592 1.00 46.33 79 ARG A CA 1
ATOM 498 C C . ARG A 1 80 ? 37.951 12.097 10.859 1.00 44.87 79 ARG A C 1
ATOM 499 O O . ARG A 1 80 ? 39.162 12.195 11.050 1.00 45.02 79 ARG A O 1
ATOM 507 N N . ALA A 1 81 ? 37.055 12.513 11.741 1.00 43.67 80 ALA A N 1
ATOM 508 C CA . ALA A 1 81 ? 37.484 13.157 12.974 1.00 43.18 80 ALA A CA 1
ATOM 509 C C . ALA A 1 81 ? 38.568 12.342 13.694 1.00 41.30 80 ALA A C 1
ATOM 510 O O . ALA A 1 81 ? 39.513 12.901 14.227 1.00 42.22 80 ALA A O 1
ATOM 512 N N . CYS A 1 82 ? 38.448 11.020 13.684 1.00 38.87 81 CYS A N 1
ATOM 513 C CA . CYS A 1 82 ? 39.393 10.173 14.427 1.00 38.74 81 CYS A CA 1
ATOM 514 C C . CYS A 1 82 ? 40.804 10.252 13.925 1.00 38.82 81 CYS A C 1
ATOM 515 O O . CYS A 1 82 ? 41.730 9.962 14.677 1.00 37.80 81 CYS A O 1
ATOM 518 N N . LEU A 1 83 ? 40.967 10.643 12.667 1.00 40.35 82 LEU A N 1
ATOM 519 C CA . LEU A 1 83 ? 42.286 10.745 12.083 1.00 42.40 82 LEU A CA 1
ATOM 520 C C . LEU A 1 83 ? 43.033 11.982 12.492 1.00 45.83 82 LEU A C 1
ATOM 521 O O . LEU A 1 83 ? 44.210 12.118 12.155 1.00 45.85 82 LEU A O 1
ATOM 526 N N . GLY A 1 84 ? 42.351 12.874 13.210 1.00 49.08 83 GLY A N 1
ATOM 527 C CA . GLY A 1 84 ? 42.918 14.133 13.670 1.00 52.30 83 GLY A CA 1
ATOM 528 C C . GLY A 1 84 ? 42.901 14.165 15.171 1.00 53.20 83 GLY A C 1
ATOM 529 O O . GLY A 1 84 ? 42.938 13.128 15.820 1.00 53.42 83 GLY A O 1
ATOM 530 N N . SER A 1 85 ? 42.822 15.369 15.713 1.00 56.15 84 SER A N 1
ATOM 531 C CA . SER A 1 85 ? 43.000 15.622 17.147 1.00 57.28 84 SER A CA 1
ATOM 532 C C . SER A 1 85 ? 41.745 15.409 18.009 1.00 56.85 84 SER A C 1
ATOM 533 O O . SER A 1 85 ? 41.860 15.188 19.212 1.00 56.86 84 SER A O 1
ATOM 536 N N . ASP A 1 86 ? 40.561 15.477 17.394 1.00 56.46 85 ASP A N 1
ATOM 537 C CA . ASP A 1 86 ? 39.288 15.666 18.115 1.00 56.57 85 ASP A CA 1
ATOM 538 C C . ASP A 1 86 ? 38.251 14.593 17.758 1.00 52.17 85 ASP A C 1
ATOM 539 O O . ASP A 1 86 ? 37.056 14.850 17.811 1.00 51.66 85 ASP A O 1
ATOM 544 N N . GLY A 1 87 ? 38.686 13.393 17.391 1.00 48.45 86 GLY A N 1
ATOM 545 C CA . GLY A 1 87 ? 37.735 12.321 17.121 1.00 45.74 86 GLY A CA 1
ATOM 546 C C . GLY A 1 87 ? 37.415 11.518 18.367 1.00 43.59 86 GLY A C 1
ATOM 547 O O . GLY A 1 87 ? 38.076 11.665 19.380 1.00 43.13 86 GLY A O 1
ATOM 548 N N . GLU A 1 88 ? 36.422 10.645 18.273 1.00 42.84 87 GLU A N 1
ATOM 549 C CA . GLU A 1 88 ? 36.068 9.746 19.397 1.00 43.86 87 GLU A CA 1
ATOM 550 C C . GLU A 1 88 ? 37.115 8.631 19.704 1.00 41.89 87 GLU A C 1
ATOM 551 O O . GLU A 1 88 ? 37.070 8.037 20.781 1.00 41.04 87 GLU A O 1
ATOM 557 N N . LEU A 1 89 ? 38.016 8.341 18.753 1.00 39.98 88 LEU A N 1
ATOM 558 C CA . LEU A 1 89 ? 39.213 7.521 18.998 1.00 38.10 88 LEU A CA 1
ATOM 559 C C . LEU A 1 89 ? 40.455 8.187 18.393 1.00 39.58 88 LEU A C 1
ATOM 560 O O . LEU A 1 89 ? 40.359 8.961 17.432 1.00 40.64 88 LEU A O 1
ATOM 565 N N . ASP A 1 90 ? 41.620 7.905 18.971 1.00 39.43 89 ASP A N 1
ATOM 566 C CA . ASP A 1 90 ? 42.876 8.332 18.384 1.00 39.96 89 ASP A CA 1
ATOM 567 C C . ASP A 1 90 ? 43.346 7.366 17.295 1.00 38.43 89 ASP A C 1
ATOM 568 O O . ASP A 1 90 ? 44.088 6.438 17.563 1.00 37.58 89 ASP A O 1
ATOM 573 N N . LEU A 1 91 ? 42.934 7.618 16.062 1.00 38.40 90 LEU A N 1
ATOM 574 C CA . LEU A 1 91 ? 43.441 6.902 14.908 1.00 37.00 90 LEU A CA 1
ATOM 575 C C . LEU A 1 91 ? 44.394 7.785 14.124 1.00 38.73 90 LEU A C 1
ATOM 576 O O . LEU A 1 91 ? 44.461 7.674 12.909 1.00 37.33 90 LEU A O 1
ATOM 581 N N . ARG A 1 92 ? 45.138 8.663 14.785 1.00 41.36 91 ARG A N 1
ATOM 582 C CA . ARG A 1 92 ? 46.080 9.487 14.026 1.00 44.07 91 ARG A CA 1
ATOM 583 C C . ARG A 1 92 ? 47.175 8.618 13.400 1.00 42.93 91 ARG A C 1
ATOM 584 O O . ARG A 1 92 ? 47.697 7.711 14.041 1.00 40.45 91 ARG A O 1
ATOM 592 N N . GLY A 1 93 ? 47.473 8.885 12.132 1.00 43.92 92 GLY A N 1
ATOM 593 C CA . GLY A 1 93 ? 48.475 8.104 11.375 1.00 43.61 92 GLY A CA 1
ATOM 594 C C . GLY A 1 93 ? 48.010 6.742 10.844 1.00 41.07 92 GLY A C 1
ATOM 595 O O . GLY A 1 93 ? 48.818 5.932 10.361 1.00 41.66 92 GLY A O 1
ATOM 596 N N . VAL A 1 94 ? 46.714 6.481 10.913 1.00 38.31 93 VAL A N 1
ATOM 597 C CA . VAL A 1 94 ? 46.139 5.373 10.181 1.00 36.34 93 VAL A CA 1
ATOM 598 C C . VAL A 1 94 ? 46.108 5.761 8.694 1.00 37.34 93 VAL A C 1
ATOM 599 O O . VAL A 1 94 ? 45.764 6.881 8.320 1.00 36.66 93 VAL A O 1
ATOM 603 N N . ARG A 1 95 ? 46.503 4.809 7.867 1.00 38.59 94 ARG A N 1
ATOM 604 C CA . ARG A 1 95 ? 46.564 4.974 6.440 1.00 40.32 94 ARG A CA 1
ATOM 605 C C . ARG A 1 95 ? 45.165 4.952 5.845 1.00 37.76 94 ARG A C 1
ATOM 606 O O . ARG A 1 95 ? 44.387 4.030 6.101 1.00 35.50 94 ARG A O 1
ATOM 614 N N . LEU A 1 96 ? 44.848 5.991 5.083 1.00 37.74 95 LEU A N 1
ATOM 615 C CA . LEU A 1 96 ? 43.761 5.948 4.134 1.00 37.29 95 LEU A CA 1
ATOM 616 C C . LEU A 1 96 ? 44.285 5.474 2.788 1.00 36.48 95 LEU A C 1
ATOM 617 O O . LEU A 1 96 ? 45.328 5.927 2.322 1.00 36.82 95 LEU A O 1
ATOM 622 N N . LEU A 1 97 ? 43.562 4.574 2.158 1.00 34.88 96 LEU A N 1
ATOM 623 C CA . LEU A 1 97 ? 43.873 4.244 0.794 1.00 36.09 96 LEU A CA 1
ATOM 624 C C . LEU A 1 97 ? 43.465 5.419 -0.117 1.00 37.60 96 LEU A C 1
ATOM 625 O O . LEU A 1 97 ? 44.207 5.770 -1.029 1.00 38.77 96 LEU A O 1
ATOM 630 N N . SER A 1 98 ? 42.327 6.061 0.172 1.00 37.77 97 SER A N 1
ATOM 631 C CA . SER A 1 98 ? 41.849 7.161 -0.646 1.00 38.56 97 SER A CA 1
ATOM 632 C C . SER A 1 98 ? 41.075 8.102 0.214 1.00 40.65 97 SER A C 1
ATOM 633 O O . SER A 1 98 ? 40.336 7.697 1.115 1.00 40.47 97 SER A O 1
ATOM 636 N N . GLU A 1 99 ? 41.244 9.377 -0.077 1.00 43.73 98 GLU A N 1
ATOM 637 C CA . GLU A 1 99 ? 40.570 10.444 0.652 1.00 46.26 98 GLU A CA 1
ATOM 638 C C . GLU A 1 99 ? 39.109 10.558 0.241 1.00 45.98 98 GLU A C 1
ATOM 639 O O . GLU A 1 99 ? 38.365 11.323 0.839 1.00 47.97 98 GLU A O 1
ATOM 645 N N . ALA A 1 100 ? 38.732 9.849 -0.823 1.00 44.25 99 ALA A N 1
ATOM 646 C CA . ALA A 1 100 ? 37.419 9.925 -1.404 1.00 43.46 99 ALA A CA 1
ATOM 647 C C . ALA A 1 100 ? 37.117 8.610 -2.110 1.00 41.65 99 ALA A C 1
ATOM 648 O O . ALA A 1 100 ? 38.007 7.943 -2.644 1.00 40.76 99 ALA A O 1
ATOM 650 N N . HIS A 1 101 ? 35.854 8.229 -2.051 1.00 40.87 100 HIS A N 1
ATOM 651 C CA . HIS A 1 101 ? 35.307 7.158 -2.857 1.00 39.84 100 HIS A CA 1
ATOM 652 C C . HIS A 1 101 ? 34.408 7.860 -3.859 1.00 39.28 100 HIS A C 1
ATOM 653 O O . HIS A 1 101 ? 33.884 8.916 -3.562 1.00 39.65 100 HIS A O 1
ATOM 660 N N . TYR A 1 102 ? 34.257 7.295 -5.052 1.00 39.18 101 TYR A N 1
ATOM 661 C CA . TYR A 1 102 ? 33.560 7.983 -6.180 1.00 40.85 101 TYR A CA 1
ATOM 662 C C . TYR A 1 102 ? 32.364 7.184 -6.704 1.00 40.85 101 TYR A C 1
ATOM 663 O O . TYR A 1 102 ? 32.288 5.958 -6.488 1.00 38.70 101 TYR A O 1
ATOM 672 N N . LEU A 1 103 ? 31.416 7.894 -7.330 1.00 43.18 102 LEU A N 1
ATOM 673 C CA . LEU A 1 103 ? 30.372 7.277 -8.163 1.00 44.41 102 LEU A CA 1
ATOM 674 C C . LEU A 1 103 ? 30.798 7.502 -9.585 1.00 46.71 102 LEU A C 1
ATOM 675 O O . LEU A 1 103 ? 31.398 8.523 -9.907 1.00 48.70 102 LEU A O 1
ATOM 680 N N . TRP A 1 104 ? 30.410 6.572 -10.433 1.00 48.24 103 TRP A N 1
ATOM 681 C CA . TRP A 1 104 ? 30.927 6.459 -11.784 1.00 51.61 103 TRP A CA 1
ATOM 682 C C . TRP A 1 104 ? 29.771 6.028 -12.690 1.00 55.49 103 TRP A C 1
ATOM 683 O O . TRP A 1 104 ? 29.252 4.921 -12.561 1.00 53.10 103 TRP A O 1
ATOM 694 N N . SER A 1 105 ? 29.359 6.953 -13.562 1.00 63.34 104 SER A N 1
ATOM 695 C CA . SER A 1 105 ? 28.102 6.874 -14.325 1.00 70.04 104 SER A CA 1
ATOM 696 C C . SER A 1 105 ? 28.406 6.849 -15.826 1.00 76.12 104 SER A C 1
ATOM 697 O O . SER A 1 105 ? 29.541 7.149 -16.224 1.00 75.19 104 SER A O 1
ATOM 700 N N . PRO A 1 106 ? 27.408 6.464 -16.663 1.00 83.09 105 PRO A N 1
ATOM 701 C CA . PRO A 1 106 ? 27.602 6.584 -18.113 1.00 86.45 105 PRO A CA 1
ATOM 702 C C . PRO A 1 106 ? 26.787 7.745 -18.708 1.00 87.84 105 PRO A C 1
ATOM 703 O O . PRO A 1 106 ? 26.387 8.658 -17.977 1.00 87.37 105 PRO A O 1
ATOM 707 N N . VAL A 1 126 ? 27.859 16.366 -3.149 1.00 92.42 125 VAL A N 1
ATOM 708 C CA . VAL A 1 126 ? 28.886 15.744 -4.006 1.00 92.56 125 VAL A CA 1
ATOM 709 C C . VAL A 1 126 ? 29.518 16.723 -5.018 1.00 94.60 125 VAL A C 1
ATOM 710 O O . VAL A 1 126 ? 29.004 17.816 -5.250 1.00 100.84 125 VAL A O 1
ATOM 714 N N . GLU A 1 127 ? 30.620 16.296 -5.631 1.00 91.84 126 GLU A N 1
ATOM 715 C CA . GLU A 1 127 ? 31.397 17.121 -6.560 1.00 91.03 126 GLU A CA 1
ATOM 716 C C . GLU A 1 127 ? 31.550 16.379 -7.862 1.00 83.76 126 GLU A C 1
ATOM 717 O O . GLU A 1 127 ? 31.956 15.234 -7.843 1.00 79.80 126 GLU A O 1
ATOM 723 N N . GLN A 1 128 ? 31.284 17.020 -8.990 1.00 81.00 127 GLN A N 1
ATOM 724 C CA . GLN A 1 128 ? 31.626 16.395 -10.258 1.00 77.47 127 GLN A CA 1
ATOM 725 C C . GLN A 1 128 ? 33.127 16.569 -10.540 1.00 75.01 127 GLN A C 1
ATOM 726 O O . GLN A 1 128 ? 33.622 17.692 -10.629 1.00 76.45 127 GLN A O 1
ATOM 732 N N . ALA A 1 129 ? 33.840 15.448 -10.670 1.00 69.49 128 ALA A N 1
ATOM 733 C CA . ALA A 1 129 ? 35.286 15.459 -10.773 1.00 66.47 128 ALA A CA 1
ATOM 734 C C . ALA A 1 129 ? 35.678 15.581 -12.225 1.00 65.84 128 ALA A C 1
ATOM 735 O O . ALA A 1 129 ? 35.061 14.962 -13.087 1.00 64.98 128 ALA A O 1
ATOM 737 N N . LYS A 1 130 ? 36.687 16.401 -12.493 1.00 66.26 129 LYS A N 1
ATOM 738 C CA . LYS A 1 130 ? 37.176 16.608 -13.853 1.00 68.48 129 LYS A CA 1
ATOM 739 C C . LYS A 1 130 ? 38.674 16.784 -13.923 1.00 68.65 129 LYS A C 1
ATOM 740 O O . LYS A 1 130 ? 39.311 17.169 -12.940 1.00 68.62 129 LYS A O 1
ATOM 746 N N . GLY A 1 131 ? 39.215 16.517 -15.112 1.00 69.15 130 GLY A N 1
ATOM 747 C CA . GLY A 1 131 ? 40.642 16.653 -15.390 1.00 69.47 130 GLY A CA 1
ATOM 748 C C . GLY A 1 131 ? 41.431 15.797 -14.425 1.00 67.62 130 GLY A C 1
ATOM 749 O O . GLY A 1 131 ? 41.176 14.592 -14.292 1.00 64.35 130 GLY A O 1
ATOM 750 N N . GLU A 1 132 ? 42.339 16.434 -13.695 1.00 69.39 131 GLU A N 1
ATOM 751 C CA . GLU A 1 132 ? 43.202 15.710 -12.769 1.00 68.58 131 GLU A CA 1
ATOM 752 C C . GLU A 1 132 ? 42.563 15.614 -11.338 1.00 64.93 131 GLU A C 1
ATOM 753 O O . GLU A 1 132 ? 43.150 15.014 -10.426 1.00 63.73 131 GLU A O 1
ATOM 759 N N . ASP A 1 133 ? 41.350 16.158 -11.152 1.00 62.67 132 ASP A N 1
ATOM 760 C CA . ASP A 1 133 ? 40.500 15.759 -10.009 1.00 59.53 132 ASP A CA 1
ATOM 761 C C . ASP A 1 133 ? 39.944 14.312 -10.166 1.00 56.24 132 ASP A C 1
ATOM 762 O O . ASP A 1 133 ? 39.480 13.720 -9.158 1.00 52.38 132 ASP A O 1
ATOM 767 N N . LEU A 1 134 ? 39.938 13.766 -11.410 1.00 54.53 133 LEU A N 1
ATOM 768 C CA . LEU A 1 134 ? 39.472 12.374 -11.640 1.00 51.03 133 LEU A CA 1
ATOM 769 C C . LEU A 1 134 ? 40.427 11.401 -11.039 1.00 47.19 133 LEU A C 1
ATOM 770 O O . LEU A 1 134 ? 41.627 11.658 -11.055 1.00 46.06 133 LEU A O 1
ATOM 775 N N . PRO A 1 135 ? 39.903 10.258 -10.526 1.00 45.42 134 PRO A N 1
ATOM 776 C CA . PRO A 1 135 ? 40.815 9.163 -10.114 1.00 43.55 134 PRO A CA 1
ATOM 777 C C . PRO A 1 135 ? 41.775 8.760 -11.261 1.00 44.31 134 PRO A C 1
ATOM 778 O O . PRO A 1 135 ? 41.365 8.806 -12.452 1.00 44.94 134 PRO A O 1
ATOM 782 N N . PRO A 1 136 ? 43.041 8.410 -10.919 1.00 44.10 135 PRO A N 1
ATOM 783 C CA . PRO A 1 136 ? 44.051 8.039 -11.924 1.00 44.18 135 PRO A CA 1
ATOM 784 C C . PRO A 1 136 ? 43.567 7.074 -13.026 1.00 42.81 135 PRO A C 1
ATOM 785 O O . PRO A 1 136 ? 43.847 7.290 -14.207 1.00 43.38 135 PRO A O 1
ATOM 789 N N . ALA A 1 137 ? 42.812 6.051 -12.626 1.00 40.92 136 ALA A N 1
ATOM 790 C CA . ALA A 1 137 ? 42.273 5.048 -13.544 1.00 40.22 136 ALA A CA 1
ATOM 791 C C . ALA A 1 137 ? 41.200 5.570 -14.530 1.00 41.31 136 ALA A C 1
ATOM 792 O O . ALA A 1 137 ? 40.842 4.857 -15.467 1.00 41.04 136 ALA A O 1
ATOM 794 N N . LEU A 1 138 ? 40.670 6.774 -14.297 1.00 42.30 137 LEU A N 1
ATOM 795 C CA . LEU A 1 138 ? 39.699 7.410 -15.186 1.00 43.80 137 LEU A CA 1
ATOM 796 C C . LEU A 1 138 ? 40.215 8.686 -15.895 1.00 46.19 137 LEU A C 1
ATOM 797 O O . LEU A 1 138 ? 39.424 9.426 -16.489 1.00 46.58 137 LEU A O 1
ATOM 802 N N . ARG A 1 139 ? 41.524 8.940 -15.827 1.00 47.70 138 ARG A N 1
ATOM 803 C CA . ARG A 1 139 ? 42.107 10.114 -16.480 1.00 51.39 138 ARG A CA 1
ATOM 804 C C . ARG A 1 139 ? 42.223 9.986 -17.974 1.00 52.46 138 ARG A C 1
ATOM 805 O O . ARG A 1 139 ? 42.304 10.988 -18.643 1.00 56.49 138 ARG A O 1
ATOM 813 N N . ASP A 1 140 ? 42.205 8.767 -18.488 1.00 52.16 139 ASP A N 1
ATOM 814 C CA . ASP A 1 140 ? 42.284 8.485 -19.924 1.00 53.97 139 ASP A CA 1
ATOM 815 C C . ASP A 1 140 ? 41.288 9.282 -20.782 1.00 57.24 139 ASP A C 1
ATOM 816 O O . ASP A 1 140 ? 40.189 9.614 -20.327 1.00 57.95 139 ASP A O 1
ATOM 821 N N . LYS A 1 141 ? 41.675 9.556 -22.026 1.00 60.04 140 LYS A N 1
ATOM 822 C CA . LYS A 1 141 ? 40.838 10.302 -22.984 1.00 63.98 140 LYS A CA 1
ATOM 823 C C . LYS A 1 141 ? 39.617 9.501 -23.447 1.00 64.38 140 LYS A C 1
ATOM 824 O O . LYS A 1 141 ? 38.598 10.078 -23.842 1.00 66.02 140 LYS A O 1
ATOM 830 N N . GLY A 1 142 ? 39.754 8.170 -23.434 1.00 64.75 141 GLY A N 1
ATOM 831 C CA . GLY A 1 142 ? 38.649 7.226 -23.634 1.00 63.59 141 GLY A CA 1
ATOM 832 C C . GLY A 1 142 ? 37.585 7.235 -22.543 1.00 63.52 141 GLY A C 1
ATOM 833 O O . GLY A 1 142 ? 36.498 6.696 -22.748 1.00 62.67 141 GLY A O 1
ATOM 834 N N . PHE A 1 143 ? 37.877 7.826 -21.381 1.00 63.45 142 PHE A N 1
ATOM 835 C CA . PHE A 1 143 ? 36.857 7.969 -20.367 1.00 63.69 142 PHE A CA 1
ATOM 836 C C . PHE A 1 143 ? 35.743 8.874 -20.823 1.00 68.02 142 PHE A C 1
ATOM 837 O O . PHE A 1 143 ? 35.927 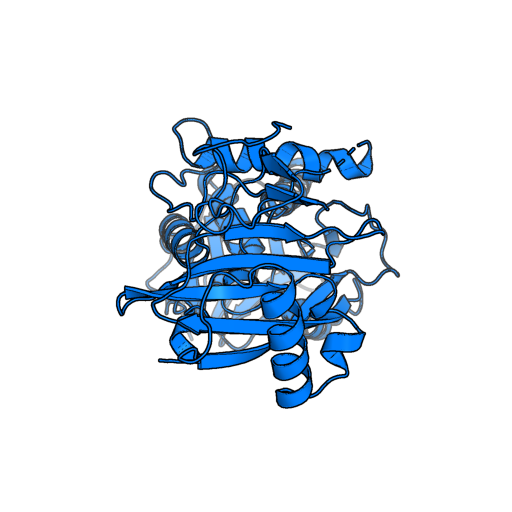10.085 -20.938 1.00 70.45 142 PHE A O 1
ATOM 845 N N . LYS A 1 144 ? 34.585 8.266 -21.053 1.00 71.03 143 LYS A N 1
ATOM 846 C CA . LYS A 1 144 ? 33.358 8.963 -21.393 1.00 75.16 143 LYS A CA 1
ATOM 847 C C . LYS A 1 144 ? 32.480 8.773 -20.179 1.00 75.80 143 LYS A C 1
ATOM 848 O O . LYS A 1 144 ? 32.739 7.896 -19.348 1.00 74.23 143 LYS A O 1
ATOM 854 N N . GLY A 1 145 ? 31.453 9.598 -20.049 1.00 77.79 144 GLY A N 1
ATOM 855 C CA . GLY A 1 145 ? 30.645 9.579 -18.836 1.00 76.13 144 GLY A CA 1
ATOM 856 C C . GLY A 1 145 ? 31.297 10.436 -17.769 1.00 74.99 144 GLY A C 1
ATOM 857 O O . GLY A 1 145 ? 32.218 11.215 -18.051 1.00 75.21 144 GLY A O 1
ATOM 858 N N . LYS A 1 146 ? 30.824 10.278 -16.535 1.00 72.10 145 LYS A N 1
ATOM 859 C CA . LYS A 1 146 ? 31.121 11.239 -15.489 1.00 69.90 145 LYS A CA 1
ATOM 860 C C . LYS A 1 146 ? 31.272 10.622 -14.132 1.00 65.49 145 LYS A C 1
ATOM 861 O O . LYS A 1 146 ? 30.598 9.646 -13.791 1.00 65.40 145 LYS A O 1
ATOM 867 N N . ALA A 1 147 ? 32.161 11.217 -13.350 1.00 62.19 146 ALA A N 1
ATOM 868 C CA . ALA A 1 147 ? 32.465 10.726 -12.022 1.00 58.35 146 ALA A CA 1
ATOM 869 C C . ALA A 1 147 ? 32.180 11.807 -10.998 1.00 57.09 146 ALA A C 1
ATOM 870 O O . ALA A 1 147 ? 32.395 12.999 -11.273 1.00 57.88 146 ALA A O 1
ATOM 872 N N . TYR A 1 148 ? 31.698 11.365 -9.830 1.00 53.74 147 TYR A N 1
ATOM 873 C CA . TYR A 1 148 ? 31.292 12.238 -8.731 1.00 53.30 147 TYR A CA 1
ATOM 874 C C . TYR A 1 148 ? 32.037 11.845 -7.448 1.00 50.74 147 TYR A C 1
ATOM 875 O O . TYR A 1 148 ? 31.970 10.706 -7.018 1.00 47.25 147 TYR A O 1
ATOM 884 N N . ARG A 1 149 ? 32.752 12.798 -6.868 1.00 52.60 148 ARG A N 1
ATOM 885 C CA . ARG A 1 149 ? 33.514 12.631 -5.620 1.00 54.13 148 ARG A CA 1
ATOM 886 C C . ARG A 1 149 ? 32.585 12.660 -4.362 1.00 54.32 148 ARG A C 1
ATOM 887 O O . ARG A 1 149 ? 31.788 13.588 -4.205 1.00 56.39 148 ARG A O 1
ATOM 895 N N . LEU A 1 150 ? 32.691 11.667 -3.477 1.00 51.87 149 LEU A N 1
ATOM 896 C CA . LEU A 1 150 ? 31.873 11.629 -2.252 1.00 51.93 149 LEU A CA 1
ATOM 897 C C . LEU A 1 150 ? 32.718 11.972 -1.043 1.00 51.78 149 LEU A C 1
ATOM 898 O O . LEU A 1 150 ? 33.957 11.947 -1.105 1.00 52.27 149 LEU A O 1
ATOM 903 N N . THR A 1 151 ? 32.028 12.275 0.056 1.00 51.48 150 THR A N 1
ATOM 904 C CA . THR A 1 151 ? 32.651 12.497 1.373 1.00 51.17 150 THR A CA 1
ATOM 905 C C . THR A 1 151 ? 33.111 11.197 1.991 1.00 48.04 150 THR A C 1
ATOM 906 O O . THR A 1 151 ? 33.880 11.213 2.932 1.00 48.69 150 THR A O 1
ATOM 910 N N . GLU A 1 152 ? 32.591 10.085 1.492 1.00 46.32 151 GLU A N 1
ATOM 911 C CA . GLU A 1 152 ? 33.015 8.760 1.909 1.00 45.06 151 GLU A CA 1
ATOM 912 C C . GLU A 1 152 ? 34.539 8.573 1.785 1.00 42.63 151 GLU A C 1
ATOM 913 O O . GLU A 1 152 ? 35.169 9.184 0.956 1.00 43.26 151 GLU A O 1
ATOM 919 N N . ILE A 1 153 ? 35.104 7.732 2.638 1.00 40.37 152 ILE A N 1
ATOM 920 C CA . ILE A 1 153 ? 36.549 7.596 2.815 1.00 39.90 152 ILE A CA 1
ATOM 921 C C . ILE A 1 153 ? 36.852 6.146 2.610 1.00 36.74 152 ILE A C 1
ATOM 922 O O . ILE A 1 153 ? 35.986 5.299 2.917 1.00 36.11 152 ILE A O 1
ATOM 927 N N . VAL A 1 154 ? 38.084 5.835 2.200 1.00 34.12 153 VAL A N 1
ATOM 928 C CA . VAL A 1 154 ? 38.538 4.434 2.146 1.00 32.44 153 VAL A CA 1
ATOM 929 C C . VAL A 1 154 ? 39.786 4.189 2.969 1.00 32.03 153 VAL A C 1
ATOM 930 O O . VAL A 1 154 ? 40.830 4.759 2.689 1.00 31.80 153 VAL A O 1
ATOM 934 N N . PHE A 1 155 ? 39.652 3.283 3.938 1.00 32.10 154 PHE A N 1
ATOM 935 C CA . PHE A 1 155 ? 40.655 3.016 4.961 1.00 33.53 154 PHE A CA 1
ATOM 936 C C . PHE A 1 155 ? 41.474 1.830 4.522 1.00 32.99 154 PHE A C 1
ATOM 937 O O . PHE A 1 155 ? 40.944 0.942 3.915 1.00 31.60 154 PHE A O 1
ATOM 945 N N . ASP A 1 156 ? 42.759 1.835 4.840 1.00 35.21 155 ASP A N 1
ATOM 946 C CA . ASP A 1 156 ? 43.599 0.623 4.814 1.00 36.94 155 ASP A CA 1
ATOM 947 C C . ASP A 1 156 ? 43.244 -0.160 6.084 1.00 34.16 155 ASP A C 1
ATOM 948 O O . ASP A 1 156 ? 43.697 0.188 7.188 1.00 34.10 155 ASP A O 1
ATOM 953 N N . VAL A 1 157 ? 42.432 -1.193 5.928 1.00 31.40 156 VAL A N 1
ATOM 954 C CA . VAL A 1 157 ? 41.860 -1.908 7.074 1.00 29.85 156 VAL A CA 1
ATOM 955 C C . VAL A 1 157 ? 42.905 -2.637 7.921 1.00 29.45 156 VAL A C 1
ATOM 956 O O . VAL A 1 157 ? 42.895 -2.511 9.133 1.00 29.65 156 VAL A O 1
ATOM 960 N N . PRO A 1 158 ? 43.817 -3.380 7.296 1.00 29.38 157 PRO A N 1
ATOM 961 C CA . PRO A 1 158 ? 44.866 -3.953 8.143 1.00 29.10 157 PRO A CA 1
ATOM 962 C C . PRO A 1 158 ? 45.588 -2.923 9.063 1.00 29.77 157 PRO A C 1
ATOM 963 O O . PRO A 1 158 ? 45.869 -3.222 10.226 1.00 30.06 157 PRO A O 1
ATOM 967 N N . ASP A 1 159 ? 45.892 -1.747 8.535 1.00 29.84 158 ASP A N 1
ATOM 968 C CA . ASP A 1 159 ? 46.492 -0.693 9.327 1.00 31.05 158 ASP A CA 1
ATOM 969 C C . ASP A 1 159 ? 45.527 -0.088 10.392 1.00 30.28 158 ASP A C 1
ATOM 970 O O . ASP A 1 159 ? 45.962 0.356 11.448 1.00 28.46 158 ASP A O 1
ATOM 975 N N . LEU A 1 160 ? 44.223 -0.097 10.098 1.00 29.62 159 LEU A N 1
ATOM 976 C CA . LEU A 1 160 ? 43.196 0.307 11.069 1.00 29.35 159 LEU A CA 1
ATOM 977 C C . LEU A 1 160 ? 43.148 -0.621 12.276 1.00 29.12 159 LEU A C 1
ATOM 978 O O . LEU A 1 160 ? 43.074 -0.186 13.455 1.00 27.66 159 LEU A O 1
ATOM 983 N N . ILE A 1 161 ? 43.188 -1.906 11.948 1.00 28.16 160 ILE A N 1
ATOM 984 C CA . ILE A 1 161 ? 43.174 -2.988 12.927 1.00 27.78 160 ILE A CA 1
ATOM 985 C C . ILE A 1 161 ? 44.376 -3.018 13.792 1.00 27.64 160 ILE A C 1
ATOM 986 O O . ILE A 1 161 ? 44.227 -3.269 14.981 1.00 26.05 160 ILE A O 1
ATOM 991 N N . ARG A 1 162 ? 45.540 -2.780 13.183 1.00 28.74 161 ARG A N 1
ATOM 992 C CA . ARG A 1 162 ? 46.816 -2.639 13.913 1.00 31.87 161 ARG A CA 1
ATOM 993 C C . ARG A 1 162 ? 46.702 -1.545 15.005 1.00 31.06 161 ARG A C 1
ATOM 994 O O . ARG A 1 162 ? 47.033 -1.768 16.141 1.00 30.73 161 ARG A O 1
ATOM 1002 N N . ARG A 1 163 ? 46.204 -0.375 14.635 1.00 31.75 162 ARG A N 1
ATOM 1003 C CA . ARG A 1 163 ? 45.997 0.736 15.583 1.00 32.94 162 ARG A CA 1
ATOM 1004 C C . ARG A 1 163 ? 44.981 0.448 16.690 1.00 31.16 162 ARG A C 1
ATOM 1005 O O . ARG A 1 163 ? 45.212 0.751 17.856 1.00 30.95 162 ARG A O 1
ATOM 1013 N N . LEU A 1 164 ? 43.859 -0.160 16.334 1.00 30.19 163 LEU A N 1
ATOM 1014 C CA . LEU A 1 164 ? 42.890 -0.543 17.347 1.00 29.87 163 LEU A CA 1
ATOM 1015 C C . LEU A 1 164 ? 43.452 -1.596 18.277 1.00 30.01 163 LEU A C 1
ATOM 1016 O O . LEU A 1 164 ? 43.081 -1.625 19.445 1.00 30.69 163 LEU A O 1
ATOM 1021 N N . ALA A 1 165 ? 44.352 -2.439 17.785 1.00 29.97 164 ALA A N 1
ATOM 1022 C CA . ALA A 1 165 ? 45.013 -3.400 18.644 1.00 30.61 164 ALA A CA 1
ATOM 1023 C C . ALA A 1 165 ? 46.000 -2.719 19.552 1.00 32.05 164 ALA A C 1
ATOM 1024 O O . ALA A 1 165 ? 46.119 -3.115 20.684 1.00 32.30 164 ALA A O 1
ATOM 1026 N N . GLU A 1 166 ? 46.716 -1.702 19.075 1.00 33.46 165 GLU A N 1
ATOM 1027 C CA . GLU A 1 166 ? 47.547 -0.872 19.957 1.00 34.83 165 GLU A CA 1
ATOM 1028 C C . GLU A 1 166 ? 46.717 -0.231 21.073 1.00 33.74 165 GLU A C 1
ATOM 1029 O O . GLU A 1 166 ? 47.082 -0.281 22.257 1.00 32.80 165 GLU A O 1
ATOM 1035 N N . LEU A 1 167 ? 45.588 0.367 20.692 1.00 31.97 166 LEU A N 1
ATOM 1036 C CA . LEU A 1 167 ? 44.658 0.996 21.675 1.00 31.07 166 LEU A CA 1
ATOM 1037 C C . LEU A 1 167 ? 44.062 0.028 22.690 1.00 30.12 166 LEU A C 1
ATOM 1038 O O . LEU A 1 167 ? 43.594 0.454 23.731 1.00 29.24 166 LEU A O 1
ATOM 1043 N N . ALA A 1 168 ? 44.067 -1.271 22.355 1.00 29.58 167 ALA A N 1
ATOM 1044 C CA . ALA A 1 168 ? 43.633 -2.328 23.253 1.00 28.82 167 ALA A CA 1
ATOM 1045 C C . ALA A 1 168 ? 44.576 -2.510 24.383 1.00 30.15 167 ALA A C 1
ATOM 1046 O O . ALA A 1 168 ? 44.167 -3.021 25.413 1.00 29.15 167 ALA A O 1
ATOM 1048 N N . GLY A 1 169 ? 45.846 -2.176 24.173 1.00 32.84 168 GLY A N 1
ATOM 1049 C CA . GLY A 1 169 ? 46.884 -2.397 25.199 1.00 35.52 168 GLY A CA 1
ATOM 1050 C C . GLY A 1 169 ? 46.977 -3.873 25.611 1.00 36.96 168 GLY A C 1
ATOM 1051 O O . GLY A 1 169 ? 47.052 -4.770 24.757 1.00 36.75 168 GLY A O 1
ATOM 1052 N N . ASP A 1 170 ? 46.884 -4.116 26.918 1.00 39.00 169 ASP A N 1
ATOM 1053 C CA . ASP A 1 170 ? 47.002 -5.465 27.502 1.00 40.64 169 ASP A CA 1
ATOM 1054 C C . ASP A 1 170 ? 45.687 -6.244 27.572 1.00 37.06 169 ASP A C 1
ATOM 1055 O O . ASP A 1 170 ? 45.667 -7.376 28.076 1.00 36.17 169 ASP A O 1
ATOM 1060 N N . SER A 1 171 ? 44.601 -5.674 27.057 1.00 33.98 170 SER A N 1
ATOM 1061 C CA . SER A 1 171 ? 43.299 -6.343 27.115 1.00 32.68 170 SER A CA 1
ATOM 1062 C C . SER A 1 171 ? 43.196 -7.584 26.214 1.00 31.36 170 SER A C 1
ATOM 1063 O O . SER A 1 171 ? 42.297 -8.399 26.400 1.00 30.17 170 SER A O 1
ATOM 1066 N N . LEU A 1 172 ? 44.106 -7.732 25.251 1.00 31.29 171 LEU A N 1
ATOM 1067 C CA . LEU A 1 172 ? 43.943 -8.742 24.216 1.00 31.03 171 LEU A CA 1
ATOM 1068 C C . LEU A 1 172 ? 44.298 -10.158 24.633 1.00 31.87 171 LEU A C 1
ATOM 1069 O O . LEU A 1 172 ? 45.424 -10.422 25.063 1.00 36.83 171 LEU A O 1
ATOM 1074 N N . LEU A 1 173 ? 43.364 -11.081 24.418 1.00 30.36 172 LEU A N 1
ATOM 1075 C CA . LEU A 1 173 ? 43.553 -12.457 24.792 1.00 30.37 172 LEU A CA 1
ATOM 1076 C C . LEU A 1 173 ? 43.182 -13.429 23.666 1.00 30.49 172 LEU A C 1
ATOM 1077 O O . LEU A 1 173 ? 42.026 -13.497 23.229 1.00 29.64 172 LEU A O 1
ATOM 1082 N N . ALA A 1 174 ? 44.171 -14.208 23.238 1.00 31.18 173 ALA A N 1
ATOM 1083 C CA . ALA A 1 174 ? 43.927 -15.418 22.466 1.00 32.03 173 ALA A CA 1
ATOM 1084 C C . ALA A 1 174 ? 43.262 -16.476 23.338 1.00 33.13 173 ALA A C 1
ATOM 1085 O O . ALA A 1 174 ? 43.874 -16.968 24.263 1.00 33.71 173 ALA A O 1
ATOM 1087 N N . GLY A 1 175 ? 42.038 -16.840 22.994 1.00 34.04 174 GLY A N 1
ATOM 1088 C CA . GLY A 1 175 ? 41.336 -17.941 23.632 1.00 36.72 174 GLY A CA 1
ATOM 1089 C C . GLY A 1 175 ? 40.454 -18.685 22.652 1.00 38.90 174 GLY A C 1
ATOM 1090 O O . GLY A 1 175 ? 39.722 -18.084 21.884 1.00 38.56 174 GLY A O 1
ATOM 1091 N N . GLU A 1 176 ? 40.534 -20.000 22.685 1.00 43.54 175 GLU A N 1
ATOM 1092 C CA . GLU A 1 176 ? 39.887 -20.839 21.710 1.00 47.60 175 GLU A CA 1
ATOM 1093 C C . GLU A 1 176 ? 38.555 -21.379 22.205 1.00 48.52 175 GLU A C 1
ATOM 1094 O O . GLU A 1 176 ? 37.569 -21.332 21.493 1.00 48.38 175 GLU A O 1
ATOM 1100 N N . ARG A 1 177 ? 38.526 -21.889 23.420 1.00 49.65 176 ARG A N 1
ATOM 1101 C CA . ARG A 1 177 ? 37.367 -22.609 23.912 1.00 51.70 176 ARG A CA 1
ATOM 1102 C C . ARG A 1 177 ? 36.673 -21.845 25.050 1.00 48.31 176 ARG A C 1
ATOM 1103 O O . ARG A 1 177 ? 37.286 -21.567 26.084 1.00 46.16 176 ARG A O 1
ATOM 1111 N N . ILE A 1 178 ? 35.391 -21.543 24.858 1.00 45.45 177 ILE A N 1
ATOM 1112 C CA . ILE A 1 178 ? 34.627 -20.722 25.805 1.00 45.55 177 ILE A CA 1
ATOM 1113 C C . ILE A 1 178 ? 33.428 -21.406 26.442 1.00 46.97 177 ILE A C 1
ATOM 1114 O O . ILE A 1 178 ? 32.576 -21.941 25.736 1.00 50.11 177 ILE A O 1
ATOM 1119 N N . GLU A 1 179 ? 33.349 -21.362 27.770 1.00 46.84 178 GLU A N 1
ATOM 1120 C CA . GLU A 1 179 ? 32.167 -21.843 28.487 1.00 49.38 178 GLU A CA 1
ATOM 1121 C C . GLU A 1 179 ? 31.544 -20.723 29.322 1.00 44.68 178 GLU A C 1
ATOM 1122 O O . GLU A 1 179 ? 32.237 -19.793 29.708 1.00 42.63 178 GLU A O 1
ATOM 1128 N N . PRO A 1 180 ? 30.247 -20.830 29.623 1.00 42.62 179 PRO A N 1
ATOM 1129 C CA . PRO A 1 180 ? 29.655 -19.837 30.514 1.00 41.82 179 PRO A CA 1
ATOM 1130 C C . PRO A 1 180 ? 30.080 -20.019 31.981 1.00 40.59 179 PRO A C 1
ATOM 1131 O O . PRO A 1 180 ? 30.337 -21.107 32.432 1.00 39.70 179 PRO A O 1
ATOM 1135 N N . LEU A 1 181 ? 30.184 -18.914 32.683 1.00 39.92 180 LEU A N 1
ATOM 1136 C CA . LEU A 1 181 ? 30.488 -18.906 34.092 1.00 41.79 180 LEU A CA 1
ATOM 1137 C C . LEU A 1 181 ? 29.228 -18.352 34.710 1.00 43.23 180 LEU A C 1
ATOM 1138 O O . LEU A 1 181 ? 28.902 -17.185 34.494 1.00 42.98 180 LEU A O 1
ATOM 1143 N N . ARG A 1 182 ? 28.475 -19.214 35.387 1.00 46.08 181 ARG A N 1
ATOM 1144 C CA . ARG A 1 182 ? 27.181 -18.865 35.967 1.00 48.83 181 ARG A CA 1
ATOM 1145 C C . ARG A 1 182 ? 27.245 -18.551 37.455 1.00 51.99 181 ARG A C 1
ATOM 1146 O O . ARG A 1 182 ? 28.150 -18.982 38.140 1.00 50.78 181 ARG A O 1
ATOM 1154 N N . GLU A 1 183 ? 26.253 -17.802 37.932 1.00 58.35 182 GLU A N 1
ATOM 1155 C CA . GLU A 1 183 ? 25.918 -17.689 39.356 1.00 64.23 182 GLU A CA 1
ATOM 1156 C C . GLU A 1 183 ? 24.420 -17.881 39.495 1.00 66.93 182 GLU A C 1
ATOM 1157 O O . GLU A 1 183 ? 23.653 -16.914 39.446 1.00 68.14 182 GLU A O 1
ATOM 1163 N N . GLY A 1 184 ? 24.015 -19.136 39.670 1.00 68.54 183 GLY A N 1
ATOM 1164 C CA . GLY A 1 184 ? 22.628 -19.512 39.510 1.00 69.30 183 GLY A CA 1
ATOM 1165 C C . GLY A 1 184 ? 22.299 -19.365 38.041 1.00 67.92 183 GLY A C 1
ATOM 1166 O O . GLY A 1 184 ? 22.934 -19.990 37.181 1.00 67.15 183 GLY A O 1
ATOM 1167 N N . ARG A 1 185 ? 21.339 -18.509 37.739 1.00 67.22 184 ARG A N 1
ATOM 1168 C CA . ARG A 1 185 ? 20.964 -18.278 36.353 1.00 67.10 184 ARG A CA 1
ATOM 1169 C C . ARG A 1 185 ? 21.717 -17.102 35.716 1.00 61.81 184 ARG A C 1
ATOM 1170 O O . ARG A 1 185 ? 21.720 -16.963 34.508 1.00 61.10 184 ARG A O 1
ATOM 1178 N N . GLU A 1 186 ? 22.417 -16.314 36.525 1.00 58.40 185 GLU A N 1
ATOM 1179 C CA . GLU A 1 186 ? 23.097 -15.091 36.078 1.00 54.26 185 GLU A CA 1
ATOM 1180 C C . GLU A 1 186 ? 24.428 -15.443 35.342 1.00 48.25 185 GLU A C 1
ATOM 1181 O O . GLU A 1 186 ? 25.125 -16.387 35.719 1.00 45.85 185 GLU A O 1
ATOM 1187 N N . LEU A 1 187 ? 24.759 -14.697 34.285 1.00 42.41 186 LEU A N 1
ATOM 1188 C CA . LEU A 1 187 ? 26.044 -14.842 33.595 1.00 38.22 186 LEU A CA 1
ATOM 1189 C C . LEU A 1 187 ? 27.110 -13.951 34.215 1.00 35.66 186 LEU A C 1
ATOM 1190 O O . LEU A 1 187 ? 27.109 -12.748 34.022 1.00 33.76 186 LEU A O 1
ATOM 1195 N N . ALA A 1 188 ? 28.013 -14.548 34.970 1.00 34.99 187 ALA A N 1
ATOM 1196 C CA . ALA A 1 188 ? 29.009 -13.792 35.722 1.00 35.03 187 ALA A CA 1
ATOM 1197 C C . ALA A 1 188 ? 30.300 -13.533 34.902 1.00 33.55 187 ALA A C 1
ATOM 1198 O O . ALA A 1 188 ? 31.205 -12.830 35.338 1.00 32.64 187 ALA A O 1
ATOM 1200 N N . GLY A 1 189 ? 30.388 -14.125 33.717 1.00 33.07 188 GLY A N 1
ATOM 1201 C CA . GLY A 1 189 ? 31.617 -14.097 32.964 1.00 32.37 188 GLY A CA 1
ATOM 1202 C C . GLY A 1 189 ? 31.717 -15.304 32.075 1.00 32.35 188 GLY A C 1
ATOM 1203 O O . GLY A 1 189 ? 30.690 -15.910 31.739 1.00 33.28 188 GLY A O 1
ATOM 1204 N N . LEU A 1 190 ? 32.956 -15.632 31.684 1.00 31.20 189 LEU A N 1
ATOM 1205 C CA . LEU A 1 190 ? 33.233 -16.810 30.906 1.00 31.56 189 LEU A CA 1
ATOM 1206 C C . LEU A 1 190 ? 34.480 -17.502 31.404 1.00 33.62 189 LEU A C 1
ATOM 1207 O O . LEU A 1 190 ? 35.298 -16.934 32.133 1.00 34.09 189 LEU A O 1
ATOM 1212 N N . CYS A 1 191 ? 34.557 -18.772 31.039 1.00 35.91 190 CYS A N 1
ATOM 1213 C CA . CYS A 1 191 ? 35.693 -19.625 31.284 1.00 38.41 190 CYS A CA 1
ATOM 1214 C C . CYS A 1 191 ? 36.322 -19.779 29.910 1.00 36.84 190 CYS A C 1
ATOM 1215 O O . CYS A 1 191 ? 35.684 -20.261 28.979 1.00 36.16 190 CYS A O 1
ATOM 1218 N N . VAL A 1 192 ? 37.554 -19.302 29.761 1.00 36.40 191 VAL A N 1
ATOM 1219 C CA . VAL A 1 192 ? 38.253 -19.299 28.481 1.00 35.25 191 VAL A CA 1
ATOM 1220 C C . VAL A 1 192 ? 39.474 -20.181 28.633 1.00 36.97 191 VAL A C 1
ATOM 1221 O O . VAL A 1 192 ? 40.349 -19.869 29.418 1.00 38.18 191 VAL A O 1
ATOM 1225 N N . ASP A 1 193 ? 39.516 -21.303 27.927 1.00 38.87 192 ASP A N 1
ATOM 1226 C CA . ASP A 1 193 ? 40.584 -22.290 28.064 1.00 40.95 192 ASP A CA 1
ATOM 1227 C C . ASP A 1 193 ? 40.831 -22.612 29.518 1.00 41.97 192 ASP A C 1
ATOM 1228 O O . ASP A 1 193 ? 41.967 -22.619 29.981 1.00 43.87 192 ASP A O 1
ATOM 1233 N N . GLY A 1 194 ? 39.749 -22.843 30.251 1.00 41.84 193 GLY A N 1
ATOM 1234 C CA . GLY A 1 194 ? 39.825 -23.172 31.682 1.00 42.88 193 GLY A CA 1
ATOM 1235 C C . GLY A 1 194 ? 40.154 -22.017 32.617 1.00 42.29 193 GLY A C 1
ATOM 1236 O O . GLY A 1 194 ? 40.388 -22.248 33.786 1.00 42.88 193 GLY A O 1
ATOM 1237 N N . ARG A 1 195 ? 40.178 -20.781 32.100 1.00 40.68 194 ARG A N 1
ATOM 1238 C CA . ARG A 1 195 ? 40.457 -19.579 32.892 1.00 39.51 194 ARG A CA 1
ATOM 1239 C C . ARG A 1 195 ? 39.179 -18.805 33.203 1.00 38.18 194 ARG A C 1
ATOM 1240 O O . ARG A 1 195 ? 38.458 -18.400 32.310 1.00 35.17 194 ARG A O 1
ATOM 1248 N N . GLU A 1 196 ? 38.949 -18.538 34.472 1.00 40.71 195 GLU A N 1
ATOM 1249 C CA . GLU A 1 196 ? 37.705 -17.915 34.881 1.00 42.03 195 GLU A CA 1
ATOM 1250 C C . GLU A 1 196 ? 37.917 -16.410 34.825 1.00 39.77 195 GLU A C 1
ATOM 1251 O O . GLU A 1 196 ? 38.945 -15.915 35.257 1.00 41.68 195 GLU A O 1
ATOM 1257 N N . ILE A 1 197 ? 37.002 -15.724 34.137 1.00 37.06 196 ILE A N 1
ATOM 1258 C CA . ILE A 1 197 ? 37.078 -14.286 33.899 1.00 34.60 196 ILE A CA 1
ATOM 1259 C C . ILE A 1 197 ? 35.750 -13.649 34.271 1.00 33.44 196 ILE A C 1
ATOM 1260 O O . ILE A 1 197 ? 34.788 -13.803 33.558 1.00 31.96 196 ILE A O 1
ATOM 1265 N N . ARG A 1 198 ? 35.731 -12.891 35.344 1.00 33.57 197 ARG A N 1
ATOM 1266 C CA . ARG A 1 198 ? 34.490 -12.319 35.848 1.00 35.04 197 ARG A CA 1
ATOM 1267 C C . ARG A 1 198 ? 34.285 -10.936 35.259 1.00 32.22 197 ARG A C 1
ATOM 1268 O O . ARG A 1 198 ? 35.252 -10.197 35.091 1.00 31.83 197 ARG A O 1
ATOM 1276 N N . ALA A 1 199 ? 33.044 -10.586 34.932 1.00 30.15 198 ALA A N 1
ATOM 1277 C CA . ALA A 1 199 ? 32.783 -9.269 34.295 1.00 28.76 198 ALA A CA 1
ATOM 1278 C C . ALA A 1 199 ? 31.366 -8.814 34.466 1.00 27.57 198 ALA A C 1
ATOM 1279 O O . ALA A 1 199 ? 30.510 -9.645 34.586 1.00 27.87 198 ALA A O 1
ATOM 1281 N N . GLN A 1 200 ? 31.163 -7.486 34.516 1.00 26.72 199 GLN A N 1
ATOM 1282 C CA . GLN A 1 200 ? 29.854 -6.891 34.852 1.00 26.47 199 GLN A CA 1
ATOM 1283 C C . GLN A 1 200 ? 28.967 -7.146 33.682 1.00 26.78 199 GLN A C 1
ATOM 1284 O O . GLN A 1 200 ? 27.748 -7.295 33.834 1.00 27.06 199 GLN A O 1
ATOM 1290 N N . ARG A 1 201 ? 29.576 -7.160 32.493 1.00 26.53 200 ARG A N 1
ATOM 1291 C CA . ARG A 1 201 ? 28.881 -7.555 31.254 1.00 26.65 200 ARG A CA 1
ATOM 1292 C C . ARG A 1 201 ? 29.741 -8.371 30.345 1.00 25.45 200 ARG A C 1
ATOM 1293 O O . ARG A 1 201 ? 30.940 -8.316 30.459 1.00 25.08 200 ARG A O 1
ATOM 1301 N N . VAL A 1 202 ? 29.095 -9.068 29.410 1.00 25.73 201 VAL A N 1
ATOM 1302 C CA . VAL A 1 202 ? 29.754 -9.855 28.354 1.00 25.46 201 VAL A CA 1
ATOM 1303 C C . VAL A 1 202 ? 29.121 -9.420 27.028 1.00 25.63 201 VAL A C 1
ATOM 1304 O O . VAL A 1 202 ? 27.875 -9.444 26.873 1.00 26.45 201 VAL A O 1
ATOM 1308 N N . VAL A 1 203 ? 29.973 -8.992 26.096 1.00 24.35 202 VAL A N 1
ATOM 1309 C CA . VAL A 1 203 ? 29.554 -8.601 24.774 1.00 23.89 202 VAL A CA 1
ATOM 1310 C C . VAL A 1 203 ? 30.060 -9.574 23.705 1.00 23.23 202 VAL A C 1
ATOM 1311 O O . VAL A 1 203 ? 31.284 -9.823 23.587 1.00 22.55 202 VAL A O 1
ATOM 1315 N N . LEU A 1 204 ? 29.127 -10.063 22.889 1.00 22.96 203 LEU A N 1
ATOM 1316 C CA . LEU A 1 204 ? 29.446 -10.935 21.731 1.00 22.81 203 LEU A CA 1
ATOM 1317 C C . LEU A 1 204 ? 29.463 -10.136 20.436 1.00 23.62 203 LEU A C 1
ATOM 1318 O O . LEU A 1 204 ? 28.401 -9.776 19.889 1.00 23.56 203 LEU A O 1
ATOM 1323 N N . SER A 1 205 ? 30.687 -9.831 19.978 1.00 24.10 204 SER A N 1
ATOM 1324 C CA . SER A 1 205 ? 30.946 -9.172 18.689 1.00 24.38 204 SER A CA 1
ATOM 1325 C C . SER A 1 205 ? 31.773 -10.130 17.805 1.00 23.68 204 SER A C 1
ATOM 1326 O O . SER A 1 205 ? 32.795 -9.761 17.231 1.00 23.16 204 SER A O 1
ATOM 1329 N N . ALA A 1 206 ? 31.299 -11.366 17.700 1.00 23.77 205 ALA A N 1
ATOM 1330 C CA . ALA A 1 206 ? 32.067 -12.444 17.101 1.00 23.76 205 ALA A CA 1
ATOM 1331 C C . ALA A 1 206 ? 31.662 -12.749 15.656 1.00 23.97 205 ALA A C 1
ATOM 1332 O O . ALA A 1 206 ? 32.084 -13.736 15.109 1.00 25.72 205 ALA A O 1
ATOM 1334 N N . GLY A 1 207 ? 30.928 -11.852 15.015 1.00 23.96 206 GLY A N 1
ATOM 1335 C CA . GLY A 1 207 ? 30.561 -11.976 13.633 1.00 23.29 206 GLY A CA 1
ATOM 1336 C C . GLY A 1 207 ? 29.721 -13.194 13.430 1.00 23.73 206 GLY A C 1
ATOM 1337 O O . GLY A 1 207 ? 28.765 -13.426 14.154 1.00 25.85 206 GLY A O 1
ATOM 1338 N N . ALA A 1 208 ? 30.127 -13.999 12.478 1.00 23.74 207 ALA A N 1
ATOM 1339 C CA . ALA A 1 208 ? 29.534 -15.304 12.211 1.00 25.33 207 ALA A CA 1
ATOM 1340 C C . ALA A 1 208 ? 29.661 -16.258 13.375 1.00 25.43 207 ALA A C 1
ATOM 1341 O O . ALA A 1 208 ? 28.862 -17.185 13.521 1.00 27.22 207 ALA A O 1
ATOM 1343 N N . GLY A 1 209 ? 30.694 -16.090 14.172 1.00 24.00 208 GLY A N 1
ATOM 1344 C CA . GLY A 1 209 ? 30.796 -16.874 15.391 1.00 25.02 208 GLY A CA 1
ATOM 1345 C C . GLY A 1 209 ? 29.733 -16.617 16.443 1.00 25.42 208 GLY A C 1
ATOM 1346 O O . GLY A 1 209 ? 29.609 -17.426 17.363 1.00 26.14 208 GLY A O 1
ATOM 1347 N N . ASN A 1 210 ? 28.984 -15.500 16.354 1.00 24.75 209 ASN A N 1
ATOM 1348 C CA . ASN A 1 210 ? 27.902 -15.233 17.349 1.00 25.11 209 ASN A CA 1
ATOM 1349 C C . ASN A 1 210 ? 26.865 -16.338 17.451 1.00 26.90 209 ASN A C 1
ATOM 1350 O O . ASN A 1 210 ? 26.380 -16.611 18.556 1.00 27.41 209 ASN A O 1
ATOM 1355 N N . GLU A 1 211 ? 26.536 -16.990 16.329 1.00 28.19 210 GLU A N 1
ATOM 1356 C CA . GLU A 1 211 ? 25.513 -18.039 16.351 1.00 30.67 210 GLU A CA 1
ATOM 1357 C C . GLU A 1 211 ? 25.840 -19.205 17.355 1.00 31.22 210 GLU A C 1
ATOM 1358 O O . GLU A 1 211 ? 25.066 -19.490 18.265 1.00 30.87 210 GLU A O 1
ATOM 1364 N N . ALA A 1 212 ? 27.000 -19.840 17.171 1.00 31.24 211 ALA A N 1
ATOM 1365 C CA . ALA A 1 212 ? 27.495 -20.943 18.051 1.00 31.75 211 ALA A CA 1
ATOM 1366 C C . ALA A 1 212 ? 27.790 -20.511 19.498 1.00 30.77 211 ALA A C 1
ATOM 1367 O O . ALA A 1 212 ? 27.604 -21.287 20.429 1.00 32.51 211 ALA A O 1
ATOM 1369 N N . LEU A 1 213 ? 28.274 -19.293 19.694 1.00 28.85 212 LEU A N 1
ATOM 1370 C CA . LEU A 1 213 ? 28.376 -18.748 21.057 1.00 28.85 212 LEU A CA 1
ATOM 1371 C C . LEU A 1 213 ? 27.009 -18.608 21.752 1.00 30.22 212 LEU A C 1
ATOM 1372 O O . LEU A 1 213 ? 26.886 -18.910 22.953 1.00 30.88 212 LEU A O 1
ATOM 1377 N N . LEU A 1 214 ? 26.003 -18.129 21.027 1.00 30.71 213 LEU A N 1
ATOM 1378 C CA . LEU A 1 214 ? 24.664 -18.094 21.579 1.00 33.20 213 LEU A CA 1
ATOM 1379 C C . LEU A 1 214 ? 24.196 -19.493 21.961 1.00 36.91 213 LEU A C 1
ATOM 1380 O O . LEU A 1 214 ? 23.697 -19.671 23.059 1.00 35.80 213 LEU A O 1
ATOM 1385 N N . ARG A 1 215 ? 24.431 -20.490 21.107 1.00 42.54 214 ARG A N 1
ATOM 1386 C CA . ARG A 1 215 ? 24.017 -21.878 21.437 1.00 48.40 214 ARG A CA 1
ATOM 1387 C C . ARG A 1 215 ? 24.726 -22.400 22.667 1.00 49.01 214 ARG A C 1
ATOM 1388 O O . ARG A 1 215 ? 24.099 -23.028 23.506 1.00 51.48 214 ARG A O 1
ATOM 1396 N N . GLU A 1 216 ? 26.023 -22.115 22.763 1.00 48.90 215 GLU A N 1
ATOM 1397 C CA . GLU A 1 216 ? 26.825 -22.395 23.962 1.00 50.78 215 GLU A CA 1
ATOM 1398 C C . GLU A 1 216 ? 26.248 -21.836 25.294 1.00 49.01 215 GLU A C 1
ATOM 1399 O O . GLU A 1 216 ? 26.392 -22.451 26.346 1.00 48.00 215 GLU A O 1
ATOM 1405 N N . LEU A 1 217 ? 25.616 -20.673 25.219 1.00 46.18 216 LEU A N 1
ATOM 1406 C CA . LEU A 1 217 ? 24.880 -20.097 26.332 1.00 46.07 216 LEU A CA 1
ATOM 1407 C C . LEU A 1 217 ? 23.421 -20.592 26.440 1.00 46.95 216 LEU A C 1
ATOM 1408 O O . LEU A 1 217 ? 22.666 -20.066 27.239 1.00 48.23 216 LEU A O 1
ATOM 1413 N N . GLY A 1 218 ? 23.040 -21.616 25.676 1.00 46.65 217 GLY A N 1
ATOM 1414 C CA . GLY A 1 218 ? 21.659 -22.069 25.601 1.00 47.59 217 GLY A CA 1
ATOM 1415 C C . GLY A 1 218 ? 20.645 -21.116 24.999 1.00 46.68 217 GLY A C 1
ATOM 1416 O O . GLY A 1 218 ? 19.482 -21.217 25.304 1.00 48.33 217 GLY A O 1
ATOM 1417 N N . LEU A 1 219 ? 21.080 -20.204 24.130 1.00 44.94 218 LEU A N 1
ATOM 1418 C CA . LEU A 1 219 ? 20.194 -19.239 23.474 1.00 43.77 218 LEU A CA 1
ATOM 1419 C C . LEU A 1 219 ? 20.082 -19.443 21.973 1.00 44.24 218 LEU A C 1
ATOM 1420 O O . LEU A 1 219 ? 20.999 -19.915 21.326 1.00 43.23 218 LEU A O 1
ATOM 1425 N N . GLU A 1 220 ? 18.933 -19.068 21.437 1.00 45.76 219 GLU A N 1
ATOM 1426 C CA . GLU A 1 220 ? 18.668 -19.122 20.008 1.00 46.66 219 GLU A CA 1
ATOM 1427 C C . GLU A 1 220 ? 18.286 -17.755 19.385 1.00 45.45 219 GLU A C 1
ATOM 1428 O O . GLU A 1 220 ? 18.269 -17.595 18.152 1.00 45.53 219 GLU A O 1
ATOM 1434 N N . GLN A 1 221 ? 17.944 -16.791 20.238 1.00 44.55 220 GLN A N 1
ATOM 1435 C CA . GLN A 1 221 ? 17.812 -15.389 19.867 1.00 42.47 220 GLN A CA 1
ATOM 1436 C C . GLN A 1 221 ? 18.996 -14.595 20.355 1.00 38.69 220 GLN A C 1
ATOM 1437 O O . GLN A 1 221 ? 19.616 -14.963 21.363 1.00 38.92 220 GLN A O 1
ATOM 1443 N N . PRO A 1 222 ? 19.370 -13.539 19.638 1.00 35.43 221 PRO A N 1
ATOM 1444 C CA . PRO A 1 222 ? 18.878 -13.200 18.272 1.00 34.44 221 PRO A CA 1
ATOM 1445 C C . PRO A 1 222 ? 19.412 -14.114 17.157 1.00 33.54 221 PRO A C 1
ATOM 1446 O O . PRO A 1 222 ? 20.584 -14.491 17.182 1.00 32.76 221 PRO A O 1
ATOM 1450 N N . ALA A 1 223 ? 18.573 -14.411 16.157 1.00 34.12 222 ALA A N 1
ATOM 1451 C CA . ALA A 1 223 ? 18.929 -15.314 15.060 1.00 33.13 222 ALA A CA 1
ATOM 1452 C C . ALA A 1 223 ? 19.804 -14.563 14.073 1.00 31.34 222 ALA A C 1
ATOM 1453 O O . ALA A 1 223 ? 19.717 -13.347 13.978 1.00 31.36 222 ALA A O 1
ATOM 1455 N N . MET A 1 224 ? 20.625 -15.303 13.337 1.00 30.23 223 MET A N 1
ATOM 1456 C CA . MET A 1 224 ? 21.618 -14.748 12.452 1.00 28.83 223 MET A CA 1
ATOM 1457 C C . MET A 1 224 ? 21.344 -15.246 11.064 1.00 30.55 223 MET A C 1
ATOM 1458 O O . MET A 1 224 ? 20.847 -16.374 10.920 1.00 31.61 223 MET A O 1
ATOM 1463 N N . GLN A 1 225 ? 21.680 -14.435 10.053 1.00 30.71 224 GLN A N 1
ATOM 1464 C CA . GLN A 1 225 ? 21.693 -14.906 8.658 1.00 33.02 224 GLN A CA 1
ATOM 1465 C C . GLN A 1 225 ? 23.097 -14.729 8.084 1.00 31.75 224 GLN A C 1
ATOM 1466 O O . GLN A 1 225 ? 23.892 -13.958 8.592 1.00 31.12 224 GLN A O 1
ATOM 1472 N N . ARG A 1 226 ? 23.369 -15.459 7.016 1.00 33.08 225 ARG A N 1
ATOM 1473 C CA . ARG A 1 226 ? 24.655 -15.469 6.321 1.00 33.02 225 ARG A CA 1
ATOM 1474 C C . ARG A 1 226 ? 24.371 -15.139 4.858 1.00 33.44 225 ARG A C 1
ATOM 1475 O O . ARG A 1 226 ? 23.619 -15.833 4.225 1.00 33.29 225 ARG A O 1
ATOM 1483 N N . ARG A 1 227 ? 24.908 -14.045 4.346 1.00 33.83 226 ARG A N 1
ATOM 1484 C CA . ARG A 1 227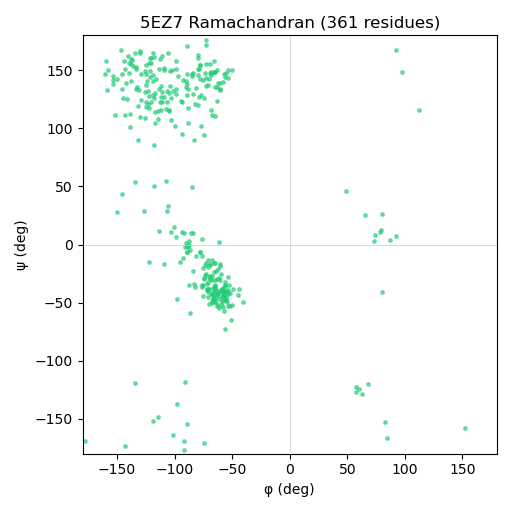 ? 24.651 -13.678 2.963 1.00 34.96 226 ARG A CA 1
ATOM 1485 C C . ARG A 1 227 ? 25.968 -13.706 2.249 1.00 33.49 226 ARG A C 1
ATOM 1486 O O . ARG A 1 227 ? 26.796 -12.814 2.440 1.00 31.27 226 ARG A O 1
ATOM 1494 N N . PRO A 1 228 ? 26.183 -14.753 1.442 1.00 33.61 227 PRO A N 1
ATOM 1495 C CA . PRO A 1 228 ? 27.510 -14.895 0.850 1.00 32.81 227 PRO A CA 1
ATOM 1496 C C . PRO A 1 228 ? 27.832 -13.814 -0.222 1.00 31.17 227 PRO A C 1
ATOM 1497 O O . PRO A 1 228 ? 26.939 -13.180 -0.778 1.00 31.09 227 PRO A O 1
ATOM 1501 N N . LEU A 1 229 ? 29.117 -13.577 -0.414 1.00 30.65 228 LEU A N 1
ATOM 1502 C CA . LEU A 1 229 ? 29.650 -12.767 -1.517 1.00 30.95 228 LEU A CA 1
ATOM 1503 C C . LEU A 1 229 ? 30.683 -13.608 -2.266 1.00 31.23 228 LEU A C 1
ATOM 1504 O O . LEU A 1 229 ? 31.333 -14.459 -1.661 1.00 32.66 228 LEU A O 1
ATOM 1509 N N . HIS A 1 230 ? 30.832 -13.378 -3.573 1.00 30.93 229 HIS A N 1
ATOM 1510 C CA . HIS A 1 230 ? 31.956 -13.924 -4.403 1.00 29.40 229 HIS A CA 1
ATOM 1511 C C . HIS A 1 230 ? 32.792 -12.779 -4.978 1.00 27.68 229 HIS A C 1
ATOM 1512 O O . HIS A 1 230 ? 32.561 -12.318 -6.104 1.00 27.39 229 HIS A O 1
ATOM 1519 N N . MET A 1 231 ? 33.752 -12.324 -4.186 1.00 25.88 230 MET A N 1
ATOM 1520 C CA . MET A 1 231 ? 34.596 -11.197 -4.540 1.00 24.89 230 MET A CA 1
ATOM 1521 C C . MET A 1 231 ? 35.680 -11.655 -5.497 1.00 25.10 230 MET A C 1
ATOM 1522 O O . MET A 1 231 ? 36.105 -12.798 -5.425 1.00 24.66 230 MET A O 1
ATOM 1527 N N . VAL A 1 232 ? 36.149 -10.743 -6.366 1.00 25.31 231 VAL A N 1
ATOM 1528 C CA . VAL A 1 232 ? 37.164 -11.027 -7.361 1.00 25.44 231 VAL A CA 1
ATOM 1529 C C . VAL A 1 232 ? 38.361 -10.136 -7.083 1.00 25.34 231 VAL A C 1
ATOM 1530 O O . VAL A 1 232 ? 38.209 -8.989 -6.720 1.00 24.59 231 VAL A O 1
ATOM 1534 N N . MET A 1 233 ? 39.565 -10.672 -7.239 1.00 26.43 232 MET A N 1
ATOM 1535 C CA . MET A 1 233 ? 40.797 -9.879 -7.069 1.00 26.68 232 MET A CA 1
ATOM 1536 C C . MET A 1 233 ? 41.604 -9.972 -8.380 1.00 27.11 232 MET A C 1
ATOM 1537 O O . MET A 1 233 ? 41.788 -11.080 -8.911 1.00 26.61 232 MET A O 1
ATOM 1542 N N . VAL A 1 234 ? 42.074 -8.822 -8.888 1.00 26.95 233 VAL A N 1
ATOM 1543 C CA . VAL A 1 234 ? 43.022 -8.777 -10.012 1.00 27.79 233 VAL A CA 1
ATOM 1544 C C . VAL A 1 234 ? 44.319 -8.136 -9.544 1.00 27.44 233 VAL A C 1
ATOM 1545 O O . VAL A 1 234 ? 44.296 -7.044 -8.979 1.00 26.68 233 VAL A O 1
ATOM 1549 N N . LYS A 1 235 ? 45.437 -8.793 -9.833 1.00 28.06 234 LYS A N 1
ATOM 1550 C CA . LYS A 1 235 ? 46.752 -8.273 -9.505 1.00 29.14 234 LYS A CA 1
ATOM 1551 C C . LYS A 1 235 ? 47.633 -8.019 -10.764 1.00 29.09 234 LYS A C 1
ATOM 1552 O O . LYS A 1 235 ? 47.842 -8.889 -11.563 1.00 29.11 234 LYS A O 1
ATOM 1558 N N . ALA A 1 236 ? 48.156 -6.820 -10.901 1.00 29.77 235 ALA A N 1
ATOM 1559 C CA . ALA A 1 236 ? 49.015 -6.477 -12.002 1.00 31.30 235 ALA A CA 1
ATOM 1560 C C . ALA A 1 236 ? 49.846 -5.257 -11.683 1.00 32.91 235 ALA A C 1
ATOM 1561 O O . ALA A 1 236 ? 49.522 -4.467 -10.831 1.00 35.07 235 ALA A O 1
ATOM 1563 N N . ALA A 1 237 ? 50.936 -5.122 -12.379 1.00 35.03 236 ALA A N 1
ATOM 1564 C CA . ALA A 1 237 ? 51.755 -3.928 -12.364 1.00 37.11 236 ALA A CA 1
ATOM 1565 C C . ALA A 1 237 ? 51.076 -2.703 -13.006 1.00 37.62 236 ALA A C 1
ATOM 1566 O O . ALA A 1 237 ? 51.428 -1.571 -12.697 1.00 38.87 236 ALA A O 1
ATOM 1568 N N . THR A 1 238 ? 50.163 -2.929 -13.942 1.00 37.27 237 THR A N 1
ATOM 1569 C CA . THR A 1 238 ? 49.618 -1.852 -14.795 1.00 38.51 237 THR A CA 1
ATOM 1570 C C . THR A 1 238 ? 48.410 -1.124 -14.172 1.00 37.45 237 THR A C 1
ATOM 1571 O O . THR A 1 238 ? 47.892 -0.160 -14.741 1.00 37.93 237 THR A O 1
ATOM 1575 N N . LEU A 1 239 ? 47.950 -1.585 -13.021 1.00 36.12 238 LEU A N 1
ATOM 1576 C CA . LEU A 1 239 ? 46.749 -1.020 -12.444 1.00 36.39 238 LEU A CA 1
ATOM 1577 C C . LEU A 1 239 ? 47.014 0.415 -11.965 1.00 37.40 238 LEU A C 1
ATOM 1578 O O . LEU A 1 239 ? 48.127 0.757 -11.657 1.00 38.20 238 LEU A O 1
ATOM 1583 N N . LYS A 1 240 ? 45.991 1.256 -12.036 1.00 38.66 239 LYS A N 1
ATOM 1584 C CA . LYS A 1 240 ? 46.043 2.609 -11.540 1.00 39.84 239 LYS A CA 1
ATOM 1585 C C . LYS A 1 240 ? 44.981 2.708 -10.442 1.00 37.65 239 LYS A C 1
ATOM 1586 O O . LYS A 1 240 ? 43.937 2.029 -10.514 1.00 35.60 239 LYS A O 1
ATOM 1592 N N . PRO A 1 241 ? 45.262 3.522 -9.408 1.00 36.61 240 PRO A N 1
ATOM 1593 C CA . PRO A 1 241 ? 44.325 3.598 -8.279 1.00 34.68 240 PRO A CA 1
ATOM 1594 C C . PRO A 1 241 ? 42.885 4.041 -8.696 1.00 33.90 240 PRO A C 1
ATOM 1595 O O . PRO A 1 241 ? 42.701 4.920 -9.548 1.00 34.91 240 PRO A O 1
ATOM 1599 N N . LEU A 1 242 ? 41.913 3.392 -8.070 1.00 31.15 241 LEU A N 1
ATOM 1600 C CA . LEU A 1 242 ? 40.535 3.567 -8.310 1.00 30.87 241 LEU A CA 1
ATOM 1601 C C . LEU A 1 242 ? 39.708 3.090 -7.100 1.00 30.23 241 LEU A C 1
ATOM 1602 O O . LEU A 1 242 ? 39.924 1.955 -6.546 1.00 28.44 241 LEU A O 1
ATOM 1607 N N . TYR A 1 243 ? 38.758 3.937 -6.705 1.00 30.31 242 TYR A N 1
ATOM 1608 C CA . TYR A 1 243 ? 37.838 3.646 -5.588 1.00 29.87 242 TYR A CA 1
ATOM 1609 C C . TYR A 1 243 ? 36.456 4.134 -6.025 1.00 31.62 242 TYR A C 1
ATOM 1610 O O . TYR A 1 243 ? 36.209 5.336 -6.007 1.00 32.85 242 TYR A O 1
ATOM 1619 N N . ALA A 1 244 ? 35.574 3.231 -6.462 1.00 32.08 243 ALA A N 1
ATOM 1620 C CA . ALA A 1 244 ? 34.359 3.676 -7.111 1.00 34.11 243 ALA A CA 1
ATOM 1621 C C . ALA A 1 244 ? 33.235 2.652 -7.160 1.00 34.41 243 ALA A C 1
ATOM 1622 O O . ALA A 1 244 ? 33.483 1.465 -7.244 1.00 34.56 243 ALA A O 1
ATOM 1624 N N . HIS A 1 245 ? 31.999 3.134 -7.087 1.00 35.87 244 HIS A N 1
ATOM 1625 C CA . HIS A 1 245 ? 30.821 2.347 -7.449 1.00 37.13 244 HIS A CA 1
ATOM 1626 C C . HIS A 1 245 ? 30.495 2.647 -8.927 1.00 39.35 244 HIS A C 1
ATOM 1627 O O . HIS A 1 245 ? 30.305 3.809 -9.258 1.00 39.12 244 HIS A O 1
ATOM 1634 N N . CYS A 1 246 ? 30.451 1.626 -9.795 1.00 41.93 245 CYS A N 1
ATOM 1635 C CA . CYS A 1 246 ? 29.984 1.797 -11.189 1.00 47.02 245 CYS A CA 1
ATOM 1636 C C . CYS A 1 246 ? 28.492 1.591 -11.195 1.00 49.25 245 CYS A C 1
ATOM 1637 O O . CYS A 1 246 ? 28.009 0.525 -10.847 1.00 47.11 245 CYS A O 1
ATOM 1640 N N . LEU A 1 247 ? 27.768 2.627 -11.570 1.00 55.76 246 LEU A N 1
ATOM 1641 C CA . LEU A 1 247 ? 26.343 2.514 -11.788 1.00 63.20 246 LEU A CA 1
ATOM 1642 C C . LEU A 1 247 ? 26.077 2.363 -13.274 1.00 69.06 246 LEU A C 1
ATOM 1643 O O . LEU A 1 247 ? 26.657 3.073 -14.117 1.00 68.60 246 LEU A O 1
ATOM 1648 N N . GLY A 1 248 ? 25.213 1.405 -13.582 1.00 76.57 247 GLY A N 1
ATOM 1649 C CA . GLY A 1 248 ? 24.424 1.451 -14.799 1.00 82.48 247 GLY A CA 1
ATOM 1650 C C . GLY A 1 248 ? 23.086 2.005 -14.350 1.00 88.20 247 GLY A C 1
ATOM 1651 O O . GLY A 1 248 ? 23.025 2.961 -13.555 1.00 88.52 247 GLY A O 1
ATOM 1652 N N . ALA A 1 249 ? 22.017 1.403 -14.874 1.00 94.84 248 ALA A N 1
ATOM 1653 C CA . ALA A 1 249 ? 20.658 1.582 -14.347 1.00 96.95 248 ALA A CA 1
ATOM 1654 C C . ALA A 1 249 ? 20.496 0.723 -13.068 1.00 96.23 248 ALA A C 1
ATOM 1655 O O . ALA A 1 249 ? 21.203 -0.286 -12.865 1.00 92.07 248 ALA A O 1
ATOM 1657 N N . GLY A 1 250 ? 19.584 1.152 -12.198 1.00 96.82 249 GLY A N 1
ATOM 1658 C CA . GLY A 1 250 ? 19.306 0.468 -10.931 1.00 92.71 249 GLY A CA 1
ATOM 1659 C C . GLY A 1 250 ? 20.044 1.122 -9.771 1.00 89.98 249 GLY A C 1
ATOM 1660 O O . GLY A 1 250 ? 21.141 1.648 -9.964 1.00 88.26 249 GLY A O 1
ATOM 1661 N N . PRO A 1 251 ? 19.452 1.094 -8.555 1.00 89.06 250 PRO A N 1
ATOM 1662 C CA . PRO A 1 251 ? 20.097 1.722 -7.392 1.00 85.84 250 PRO A CA 1
ATOM 1663 C C . PRO A 1 251 ? 21.502 1.198 -7.081 1.00 81.10 250 PRO A C 1
ATOM 1664 O O . PRO A 1 251 ? 22.400 1.985 -6.757 1.00 81.98 250 PRO A O 1
ATOM 1668 N N . LYS A 1 252 ? 21.691 -0.113 -7.203 1.00 74.71 251 LYS A N 1
ATOM 1669 C CA . LYS A 1 252 ? 22.887 -0.761 -6.676 1.00 68.94 251 LYS A CA 1
ATOM 1670 C C . LYS A 1 252 ? 24.103 -0.738 -7.617 1.00 63.78 251 LYS A C 1
ATOM 1671 O O . LYS A 1 252 ? 23.937 -0.785 -8.843 1.00 63.67 251 LYS A O 1
ATOM 1677 N N . PRO A 1 253 ? 25.329 -0.662 -7.047 1.00 55.44 252 PRO A N 1
ATOM 1678 C CA . PRO A 1 253 ? 26.511 -0.697 -7.918 1.00 52.85 252 PRO A CA 1
ATOM 1679 C C . PRO A 1 253 ? 26.599 -1.993 -8.729 1.00 51.30 252 PRO A C 1
ATOM 1680 O O . PRO A 1 253 ? 26.410 -3.079 -8.178 1.00 50.66 252 PRO A O 1
ATOM 1684 N N . ARG A 1 254 ? 26.876 -1.846 -10.016 1.00 51.57 253 ARG A N 1
ATOM 1685 C CA . ARG A 1 254 ? 27.173 -2.943 -10.950 1.00 53.19 253 ARG A CA 1
ATOM 1686 C C . ARG A 1 254 ? 28.446 -3.662 -10.462 1.00 49.96 253 ARG A C 1
ATOM 1687 O O . ARG A 1 254 ? 28.446 -4.877 -10.237 1.00 48.80 253 ARG A O 1
ATOM 1695 N N . ILE A 1 255 ? 29.510 -2.876 -10.277 1.00 47.55 254 ILE A N 1
ATOM 1696 C CA . ILE A 1 255 ? 30.736 -3.290 -9.616 1.00 44.94 254 ILE A CA 1
ATOM 1697 C C . ILE A 1 255 ? 31.173 -2.185 -8.681 1.00 39.82 254 ILE A C 1
ATOM 1698 O O . ILE A 1 255 ? 30.862 -1.009 -8.925 1.00 38.67 254 ILE A O 1
ATOM 1703 N N . THR A 1 256 ? 31.903 -2.579 -7.642 1.00 34.92 255 THR A N 1
ATOM 1704 C CA . THR A 1 256 ? 32.529 -1.662 -6.669 1.00 33.01 255 THR A CA 1
ATOM 1705 C C . THR A 1 256 ? 34.054 -1.980 -6.708 1.00 30.44 255 THR A C 1
ATOM 1706 O O . THR A 1 256 ? 34.458 -3.103 -6.414 1.00 27.06 255 THR A O 1
ATOM 1710 N N . VAL A 1 257 ? 34.870 -1.003 -7.113 1.00 29.80 256 VAL A N 1
ATOM 1711 C CA . VAL A 1 257 ? 36.315 -1.185 -7.158 1.00 29.26 256 VAL A CA 1
ATOM 1712 C C . VAL A 1 257 ? 37.011 -0.464 -6.011 1.00 27.98 256 VAL A C 1
ATOM 1713 O O . VAL A 1 257 ? 36.801 0.716 -5.800 1.00 27.68 256 VAL A O 1
ATOM 1717 N N . THR A 1 258 ? 37.883 -1.185 -5.322 1.00 26.78 257 THR A N 1
ATOM 1718 C CA . THR A 1 258 ? 38.901 -0.576 -4.455 1.00 26.88 257 THR A CA 1
ATOM 1719 C C . THR A 1 258 ? 40.289 -1.076 -4.855 1.00 26.28 257 THR A C 1
ATOM 1720 O O . THR A 1 258 ? 40.435 -2.197 -5.350 1.00 25.80 257 THR A O 1
ATOM 1724 N N . THR A 1 259 ? 41.300 -0.222 -4.718 1.00 26.83 258 THR A N 1
ATOM 1725 C CA . THR A 1 259 ? 42.694 -0.576 -5.055 1.00 26.89 258 THR A CA 1
ATOM 1726 C C . THR A 1 259 ? 43.536 -0.778 -3.786 1.00 26.49 258 THR A C 1
ATOM 1727 O O . THR A 1 259 ? 43.540 0.072 -2.906 1.00 26.45 258 THR A O 1
ATOM 1731 N N . HIS A 1 260 ? 44.282 -1.882 -3.748 1.00 26.69 259 HIS A N 1
ATOM 1732 C CA . HIS A 1 260 ? 45.094 -2.264 -2.597 1.00 27.33 259 HIS A CA 1
ATOM 1733 C C . HIS A 1 260 ? 46.578 -2.519 -2.974 1.00 29.18 259 HIS A C 1
ATOM 1734 O O . HIS A 1 260 ? 46.876 -3.505 -3.617 1.00 28.56 259 HIS A O 1
ATOM 1741 N N . PRO A 1 261 ? 47.507 -1.619 -2.570 1.00 32.78 260 PRO A N 1
ATOM 1742 C CA . PRO A 1 261 ? 48.947 -1.845 -2.769 1.00 36.26 260 PRO A CA 1
ATOM 1743 C C . PRO A 1 261 ? 49.444 -3.145 -2.148 1.00 36.89 260 PRO A C 1
ATOM 1744 O O . PRO A 1 261 ? 48.958 -3.533 -1.117 1.00 34.89 260 PRO A O 1
ATOM 1748 N N . THR A 1 262 ? 50.391 -3.811 -2.792 1.00 39.51 261 THR A N 1
ATOM 1749 C CA . THR A 1 262 ? 50.944 -5.023 -2.232 1.00 41.37 261 THR A CA 1
ATOM 1750 C C . THR A 1 262 ? 52.374 -4.795 -1.848 1.00 44.78 261 THR A C 1
ATOM 1751 O O . THR A 1 262 ? 53.004 -3.856 -2.323 1.00 45.25 261 THR A O 1
ATOM 1755 N N . ARG A 1 263 ? 52.878 -5.646 -0.958 1.00 49.37 262 ARG A N 1
ATOM 1756 C CA . ARG A 1 263 ? 54.285 -5.525 -0.467 1.00 53.30 262 ARG A CA 1
ATOM 1757 C C . ARG A 1 263 ? 55.344 -5.539 -1.541 1.00 51.12 262 ARG A C 1
ATOM 1758 O O . ARG A 1 263 ? 56.350 -4.903 -1.375 1.00 53.66 262 ARG A O 1
ATOM 1766 N N . ASP A 1 264 ? 55.118 -6.263 -2.626 1.00 49.71 263 ASP A N 1
ATOM 1767 C CA . ASP A 1 264 ? 56.053 -6.306 -3.759 1.00 50.39 263 ASP A CA 1
ATOM 1768 C C . ASP A 1 264 ? 55.908 -5.159 -4.788 1.00 50.11 263 ASP A C 1
ATOM 1769 O O . ASP A 1 264 ? 56.493 -5.247 -5.866 1.00 51.33 263 ASP A O 1
ATOM 1774 N N . GLY A 1 265 ? 55.115 -4.121 -4.495 1.00 48.22 264 GLY A N 1
ATOM 1775 C CA . GLY A 1 265 ? 55.031 -2.936 -5.372 1.00 48.79 264 GLY A CA 1
ATOM 1776 C C . GLY A 1 265 ? 54.016 -2.993 -6.527 1.00 47.08 264 GLY A C 1
ATOM 1777 O O . GLY A 1 265 ? 53.927 -2.070 -7.318 1.00 45.53 264 GLY A O 1
ATOM 1778 N N . GLN A 1 266 ? 53.242 -4.068 -6.606 1.00 45.31 265 GLN A N 1
ATOM 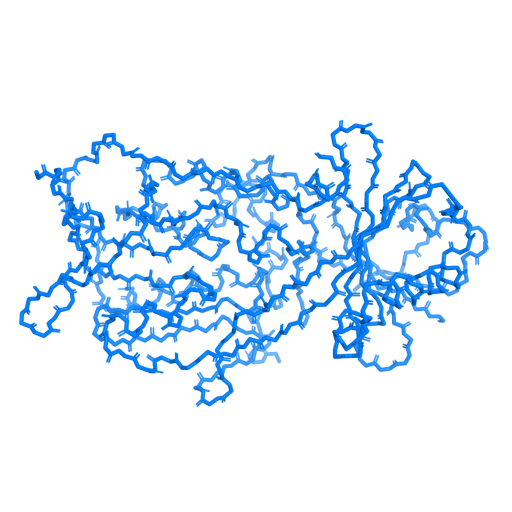1779 C CA . GLN A 1 266 ? 52.099 -4.128 -7.479 1.00 43.13 265 GLN A CA 1
ATOM 1780 C C . GLN A 1 266 ? 50.881 -3.663 -6.687 1.00 39.68 265 GLN A C 1
ATOM 1781 O O . GLN A 1 266 ? 51.025 -3.215 -5.538 1.00 38.82 265 GLN A O 1
ATOM 1787 N N . SER A 1 267 ? 49.712 -3.719 -7.336 1.00 36.66 266 SER A N 1
ATOM 1788 C CA . SER A 1 267 ? 48.426 -3.378 -6.753 1.00 34.56 266 SER A CA 1
ATOM 1789 C C . SER A 1 267 ? 47.467 -4.458 -7.022 1.00 32.26 266 SER A C 1
ATOM 1790 O O . SER A 1 267 ? 47.671 -5.273 -7.911 1.00 32.21 266 SER A O 1
ATOM 1793 N N . VAL A 1 268 ? 46.373 -4.412 -6.284 1.00 30.55 267 VAL A N 1
ATOM 1794 C CA . VAL A 1 268 ? 45.284 -5.323 -6.511 1.00 30.88 267 VAL A CA 1
ATOM 1795 C C . VAL A 1 268 ? 44.005 -4.504 -6.568 1.00 30.14 267 VAL A C 1
ATOM 1796 O O . VAL A 1 268 ? 43.780 -3.638 -5.721 1.00 30.53 267 VAL A O 1
ATOM 1800 N N . TRP A 1 269 ? 43.198 -4.783 -7.583 1.00 28.80 268 TRP A N 1
ATOM 1801 C CA . TRP A 1 269 ? 41.842 -4.268 -7.679 1.00 27.99 268 TRP A CA 1
ATOM 1802 C C . TRP A 1 269 ? 40.924 -5.321 -7.102 1.00 27.60 268 TRP A C 1
ATOM 1803 O O . TRP A 1 269 ? 40.883 -6.442 -7.593 1.00 28.27 268 TRP A O 1
ATOM 1814 N N . TYR A 1 270 ? 40.154 -4.923 -6.113 1.00 27.30 269 TYR A N 1
ATOM 1815 C CA . TYR A 1 270 ? 39.235 -5.775 -5.399 1.00 26.84 269 TYR A CA 1
ATOM 1816 C C . TYR A 1 270 ? 37.828 -5.397 -5.852 1.00 27.02 269 TYR A C 1
ATOM 1817 O O . TYR A 1 270 ? 37.435 -4.224 -5.741 1.00 26.90 269 TYR A O 1
ATOM 1826 N N . LEU A 1 271 ? 37.087 -6.377 -6.370 1.00 26.72 270 LEU A N 1
ATOM 1827 C CA . LEU A 1 271 ? 35.801 -6.131 -6.962 1.00 27.91 270 LEU A CA 1
ATOM 1828 C C . LEU A 1 271 ? 34.653 -6.717 -6.171 1.00 27.01 270 LEU A C 1
ATOM 1829 O O . LEU A 1 271 ? 34.508 -7.941 -6.107 1.00 26.71 270 LEU A O 1
ATOM 1834 N N . GLY A 1 272 ? 33.798 -5.834 -5.657 1.00 26.69 271 GLY A N 1
ATOM 1835 C CA . GLY A 1 272 ? 32.489 -6.195 -5.079 1.00 26.57 271 GLY A CA 1
ATOM 1836 C C . GLY A 1 272 ? 31.358 -5.631 -5.897 1.00 28.09 271 GLY A C 1
ATOM 1837 O O . GLY A 1 272 ? 31.490 -5.463 -7.130 1.00 28.56 271 GLY A O 1
ATOM 1838 N N . GLY A 1 273 ? 30.258 -5.302 -5.222 1.00 29.01 272 GLY A N 1
ATOM 1839 C CA . GLY A 1 273 ? 29.026 -4.923 -5.882 1.00 31.57 272 GLY A CA 1
ATOM 1840 C C . GLY A 1 273 ? 28.160 -6.101 -6.346 1.00 33.84 272 GLY A C 1
ATOM 1841 O O . GLY A 1 273 ? 28.213 -7.197 -5.773 1.00 34.42 272 GLY A O 1
ATOM 1842 N N . ASP A 1 274 ? 27.370 -5.866 -7.380 1.00 35.68 273 ASP A N 1
ATOM 1843 C CA . ASP A 1 274 ? 26.374 -6.823 -7.844 1.00 39.15 273 ASP A CA 1
ATOM 1844 C C . ASP A 1 274 ? 27.020 -8.032 -8.544 1.00 38.01 273 ASP A C 1
ATOM 1845 O O . ASP A 1 274 ? 26.432 -9.116 -8.599 1.00 37.32 273 ASP A O 1
ATOM 1850 N N . ILE A 1 275 ? 28.213 -7.841 -9.093 1.00 36.74 274 ILE A N 1
ATOM 1851 C CA . ILE A 1 275 ? 28.968 -8.952 -9.652 1.00 36.84 274 ILE A CA 1
ATOM 1852 C C . ILE A 1 275 ? 29.345 -9.992 -8.561 1.00 35.50 274 ILE A C 1
ATOM 1853 O O . ILE A 1 275 ? 29.472 -11.175 -8.872 1.00 35.51 274 ILE A O 1
ATOM 1858 N N . ALA A 1 276 ? 29.522 -9.545 -7.315 1.00 33.01 275 ALA A N 1
ATOM 1859 C CA . ALA A 1 276 ? 29.828 -10.435 -6.198 1.00 31.33 275 ALA A CA 1
ATOM 1860 C C . ALA A 1 276 ? 28.599 -10.953 -5.472 1.00 32.25 275 ALA A C 1
ATOM 1861 O O . ALA A 1 276 ? 28.770 -11.736 -4.582 1.00 32.64 275 ALA A O 1
ATOM 1863 N N . GLU A 1 277 ? 27.380 -10.555 -5.849 1.00 33.55 276 GLU A N 1
ATOM 1864 C CA . GLU A 1 277 ? 26.138 -10.967 -5.150 1.00 35.35 276 GLU A CA 1
ATOM 1865 C C . GLU A 1 277 ? 25.595 -12.258 -5.736 1.00 37.11 276 GLU A C 1
ATOM 1866 O O . GLU A 1 277 ? 26.369 -13.035 -6.286 1.00 38.34 276 GLU A O 1
ATOM 1872 N N . THR A 1 278 ? 24.290 -12.494 -5.615 1.00 38.89 277 THR A N 1
ATOM 1873 C CA . THR A 1 278 ? 23.650 -13.769 -5.937 1.00 42.87 277 THR A CA 1
ATOM 1874 C C . THR A 1 278 ? 24.114 -14.539 -7.223 1.00 43.89 277 THR A C 1
ATOM 1875 O O . THR A 1 278 ? 24.387 -15.748 -7.147 1.00 44.09 277 THR A O 1
ATOM 1879 N N . ASP A 1 279 ? 24.197 -13.878 -8.378 1.00 43.95 278 ASP A N 1
ATOM 1880 C CA . ASP A 1 279 ? 24.632 -14.586 -9.591 1.00 45.37 278 ASP A CA 1
ATOM 1881 C C . ASP A 1 279 ? 26.136 -14.825 -9.574 1.00 41.51 278 ASP A C 1
ATOM 1882 O O . ASP A 1 279 ? 26.578 -15.870 -9.997 1.00 41.41 278 ASP A O 1
ATOM 1887 N N . GLY A 1 280 ? 26.901 -13.896 -9.026 1.00 37.28 279 GLY A N 1
ATOM 1888 C CA . GLY A 1 280 ? 28.305 -14.162 -8.767 1.00 35.71 279 GLY A CA 1
ATOM 1889 C C . GLY A 1 280 ? 28.529 -15.346 -7.850 1.00 34.88 279 GLY A C 1
ATOM 1890 O O . GLY A 1 280 ? 29.386 -16.202 -8.112 1.00 34.45 279 GLY A O 1
ATOM 1891 N N . VAL A 1 281 ? 27.755 -15.401 -6.777 1.00 33.90 280 VAL A N 1
ATOM 1892 C CA . VAL A 1 281 ? 27.824 -16.531 -5.858 1.00 33.42 280 VAL A CA 1
ATOM 1893 C C . VAL A 1 281 ? 27.562 -17.842 -6.594 1.00 34.41 280 VAL A C 1
ATOM 1894 O O . VAL A 1 281 ? 28.255 -18.809 -6.353 1.00 33.82 280 VAL A O 1
ATOM 1898 N N . ALA A 1 282 ? 26.614 -17.869 -7.520 1.00 35.49 281 ALA A N 1
ATOM 1899 C CA . ALA A 1 282 ? 26.284 -19.126 -8.206 1.00 37.48 281 ALA A CA 1
ATOM 1900 C C . ALA A 1 282 ? 27.352 -19.566 -9.242 1.00 38.10 281 ALA A C 1
ATOM 1901 O O . ALA A 1 282 ? 27.467 -20.746 -9.539 1.00 40.23 281 ALA A O 1
ATOM 1903 N N . ARG A 1 283 ? 28.107 -18.628 -9.796 1.00 36.59 282 ARG A N 1
ATOM 1904 C CA . ARG A 1 283 ? 29.184 -18.949 -10.726 1.00 36.70 282 ARG A CA 1
ATOM 1905 C C . ARG A 1 283 ? 30.400 -19.511 -9.974 1.00 36.47 282 ARG A C 1
ATOM 1906 O O . ARG A 1 283 ? 30.781 -19.035 -8.889 1.00 35.41 282 ARG A O 1
ATOM 1914 N N . ASP A 1 284 ? 31.035 -20.501 -10.580 1.00 37.70 283 ASP A N 1
ATOM 1915 C CA . ASP A 1 284 ? 32.301 -21.023 -10.080 1.00 38.54 283 ASP A CA 1
ATOM 1916 C C . ASP A 1 284 ? 33.438 -20.023 -10.352 1.00 37.11 283 ASP A C 1
ATOM 1917 O O . ASP A 1 284 ? 33.242 -18.979 -10.983 1.00 36.38 283 ASP A O 1
ATOM 1922 N N . GLU A 1 285 ? 34.626 -20.351 -9.863 1.00 37.30 284 GLU A N 1
ATOM 1923 C CA . GLU A 1 285 ? 35.748 -19.429 -9.899 1.00 37.79 284 GLU A CA 1
ATOM 1924 C C . GLU A 1 285 ? 36.123 -18.894 -11.331 1.00 36.03 284 GLU A C 1
ATOM 1925 O O . GLU A 1 285 ? 36.316 -17.677 -11.524 1.00 32.86 284 GLU A O 1
ATOM 1931 N N . ALA A 1 286 ? 36.214 -19.817 -12.291 1.00 35.70 285 ALA A N 1
ATOM 1932 C CA . ALA A 1 286 ? 36.536 -19.500 -13.666 1.00 35.81 285 ALA A CA 1
ATOM 1933 C C . ALA A 1 286 ? 35.457 -18.686 -14.368 1.00 34.86 285 ALA A C 1
ATOM 1934 O O . ALA A 1 286 ? 35.766 -17.727 -15.043 1.00 34.86 285 ALA A O 1
ATOM 1936 N N . ALA A 1 287 ? 34.205 -19.098 -14.234 1.00 34.75 286 ALA A N 1
ATOM 1937 C CA . ALA A 1 287 ? 33.072 -18.298 -14.708 1.00 34.53 286 ALA A CA 1
ATOM 1938 C C . ALA A 1 287 ? 33.048 -16.897 -14.061 1.00 33.70 286 ALA A C 1
ATOM 1939 O O . ALA A 1 287 ? 32.807 -15.902 -14.739 1.00 33.29 286 ALA A O 1
ATOM 1941 N N . GLN A 1 288 ? 33.336 -16.821 -12.759 1.00 33.26 287 GLN A N 1
ATOM 1942 C CA . GLN A 1 288 ? 33.361 -15.516 -12.068 1.00 32.89 287 GLN A CA 1
ATOM 1943 C C . GLN A 1 288 ? 34.513 -14.622 -12.515 1.00 32.34 287 GLN A C 1
ATOM 1944 O O . GLN A 1 288 ? 34.319 -13.421 -12.725 1.00 31.91 287 GLN A O 1
ATOM 1950 N N . ILE A 1 289 ? 35.695 -15.218 -12.672 1.00 33.01 288 ILE A N 1
ATOM 1951 C CA . ILE A 1 289 ? 36.836 -14.539 -13.283 1.00 32.59 288 ILE A CA 1
ATOM 1952 C C . ILE A 1 289 ? 36.511 -14.094 -14.689 1.00 32.78 288 ILE A C 1
ATOM 1953 O O . ILE A 1 289 ? 36.723 -12.954 -15.017 1.00 32.57 288 ILE A O 1
ATOM 1958 N N . ALA A 1 290 ? 35.972 -14.982 -15.503 1.00 33.99 289 ALA A N 1
ATOM 1959 C CA . ALA A 1 290 ? 35.671 -14.638 -16.890 1.00 35.35 289 ALA A CA 1
ATOM 1960 C C . ALA A 1 290 ? 34.677 -13.471 -16.983 1.00 35.79 289 ALA A C 1
ATOM 1961 O O . ALA A 1 290 ? 34.848 -12.592 -17.825 1.00 36.17 289 ALA A O 1
ATOM 1963 N N . GLU A 1 291 ? 33.675 -13.462 -16.101 1.00 36.03 290 GLU A N 1
ATOM 1964 C CA . GLU A 1 291 ? 32.698 -12.356 -15.996 1.00 37.02 290 GLU A CA 1
ATOM 1965 C C . GLU A 1 291 ? 33.389 -11.018 -15.622 1.00 34.96 290 GLU A C 1
ATOM 1966 O O . GLU A 1 291 ? 33.170 -9.952 -16.238 1.00 35.28 290 GLU A O 1
ATOM 1972 N N . ALA A 1 292 ? 34.247 -11.098 -14.630 1.00 33.31 291 ALA A N 1
ATOM 1973 C CA . ALA A 1 292 ? 35.095 -9.984 -14.267 1.00 32.80 291 ALA A CA 1
ATOM 1974 C C . ALA A 1 292 ? 35.948 -9.466 -15.426 1.00 33.33 291 ALA A C 1
ATOM 1975 O O . ALA A 1 292 ? 36.059 -8.250 -15.560 1.00 32.68 291 ALA A O 1
ATOM 1977 N N . ARG A 1 293 ? 36.523 -10.343 -16.265 1.00 34.27 292 ARG A N 1
ATOM 1978 C CA . ARG A 1 293 ? 37.343 -9.854 -17.416 1.00 35.62 292 ARG A CA 1
ATOM 1979 C C . ARG A 1 293 ? 36.525 -9.123 -18.438 1.00 35.72 292 ARG A C 1
ATOM 1980 O O . ARG A 1 293 ? 36.980 -8.129 -18.964 1.00 35.33 292 ARG A O 1
ATOM 1988 N N . ARG A 1 294 ? 35.360 -9.662 -18.769 1.00 36.27 293 ARG A N 1
ATOM 1989 C CA . ARG A 1 294 ? 34.461 -8.980 -19.665 1.00 38.77 293 ARG A CA 1
ATOM 1990 C C . ARG A 1 294 ? 34.148 -7.580 -19.153 1.00 38.30 293 ARG A C 1
ATOM 1991 O O . ARG A 1 294 ? 34.257 -6.603 -19.887 1.00 37.66 293 ARG A O 1
ATOM 1999 N N . GLU A 1 295 ? 33.807 -7.479 -17.870 1.00 37.98 294 GLU A N 1
ATOM 2000 C CA . GLU A 1 295 ? 33.335 -6.207 -17.351 1.00 38.36 294 GLU A CA 1
ATOM 2001 C C . GLU A 1 295 ? 34.438 -5.132 -17.247 1.00 37.19 294 GLU A C 1
ATOM 2002 O O . GLU A 1 295 ? 34.208 -3.966 -17.582 1.00 37.14 294 GLU A O 1
ATOM 2008 N N . LEU A 1 296 ? 35.645 -5.524 -16.853 1.00 35.68 295 LEU A N 1
ATOM 2009 C CA . LEU A 1 296 ? 36.773 -4.598 -16.909 1.00 35.64 295 LEU A CA 1
ATOM 2010 C C . LEU A 1 296 ? 37.208 -4.172 -18.323 1.00 36.05 295 LEU A C 1
ATOM 2011 O O . LEU A 1 296 ? 37.555 -3.020 -18.509 1.00 36.55 295 LEU A O 1
ATOM 2016 N N . ALA A 1 297 ? 37.164 -5.073 -19.295 1.00 36.43 296 ALA A N 1
ATOM 2017 C CA . ALA A 1 297 ? 37.385 -4.728 -20.717 1.00 37.54 296 ALA A CA 1
ATOM 2018 C C . ALA A 1 297 ? 36.411 -3.662 -21.212 1.00 39.77 296 ALA A C 1
ATOM 2019 O O . ALA A 1 297 ? 36.799 -2.797 -22.016 1.00 40.65 296 ALA A O 1
ATOM 2021 N N . LYS A 1 298 ? 35.161 -3.706 -20.739 1.00 40.82 297 LYS A N 1
ATOM 2022 C CA . LYS A 1 298 ? 34.179 -2.681 -21.105 1.00 43.83 297 LYS A CA 1
ATOM 2023 C C . LYS A 1 298 ? 34.368 -1.356 -20.405 1.00 43.13 297 LYS A C 1
ATOM 2024 O O . LYS A 1 298 ? 34.231 -0.308 -21.032 1.00 45.66 297 LYS A O 1
ATOM 2030 N N . LEU A 1 299 ? 34.616 -1.405 -19.106 1.00 40.36 298 LEU A N 1
ATOM 2031 C CA . LEU A 1 299 ? 34.586 -0.235 -18.278 1.00 40.79 298 LEU A CA 1
ATOM 2032 C C . LEU A 1 299 ? 35.909 0.506 -18.228 1.00 40.08 298 LEU A C 1
ATOM 2033 O O . LEU A 1 299 ? 35.902 1.716 -18.089 1.00 42.23 298 LEU A O 1
ATOM 2038 N N . LEU A 1 300 ? 37.027 -0.234 -18.276 1.00 37.74 299 LEU A N 1
ATOM 2039 C CA . LEU A 1 300 ? 38.390 0.301 -18.170 1.00 36.28 299 LEU A CA 1
ATOM 2040 C C . LEU A 1 300 ? 39.313 -0.310 -19.255 1.00 35.48 299 LEU A C 1
ATOM 2041 O O . LEU A 1 300 ? 40.364 -0.839 -18.979 1.00 34.73 299 LEU A O 1
ATOM 2046 N N . PRO A 1 301 ? 38.919 -0.230 -20.517 1.00 35.81 300 PRO A N 1
ATOM 2047 C CA . PRO A 1 301 ? 39.743 -0.847 -21.581 1.00 35.91 300 PRO A CA 1
ATOM 2048 C C . PRO A 1 301 ? 41.203 -0.323 -21.746 1.00 36.04 300 PRO A C 1
ATOM 2049 O O . PRO A 1 301 ? 42.023 -1.005 -22.320 1.00 36.13 300 PRO A O 1
ATOM 2053 N N . TRP A 1 302 ? 41.510 0.858 -21.221 1.00 36.10 301 TRP A N 1
ATOM 2054 C CA . TRP A 1 302 ? 42.839 1.468 -21.345 1.00 36.44 301 TRP A CA 1
ATOM 2055 C C . TRP A 1 302 ? 43.868 0.855 -20.384 1.00 35.53 301 TRP A C 1
ATOM 2056 O O . TRP A 1 302 ? 45.027 1.219 -20.446 1.00 36.23 301 TRP A O 1
ATOM 2067 N N . ILE A 1 303 ? 43.433 -0.027 -19.482 1.00 34.56 302 ILE A N 1
ATOM 2068 C CA . ILE A 1 303 ? 44.316 -0.776 -18.577 1.00 34.04 302 ILE A CA 1
ATOM 2069 C C . ILE A 1 303 ? 44.5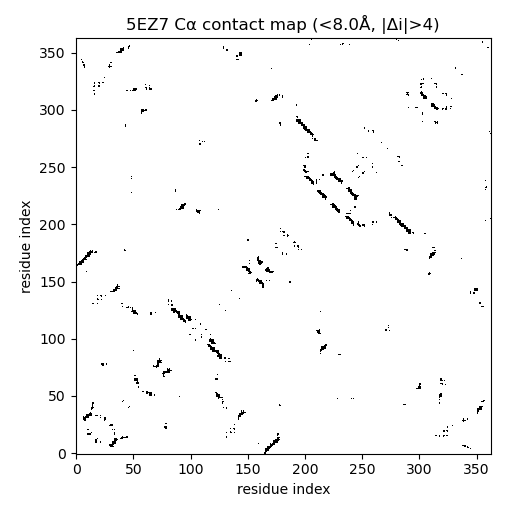11 -2.235 -19.045 1.00 33.78 302 ILE A C 1
ATOM 2070 O O . ILE A 1 303 ? 43.598 -3.055 -18.918 1.00 32.04 302 ILE A O 1
ATOM 2075 N N . ASP A 1 304 ? 45.708 -2.539 -19.579 1.00 35.22 303 ASP A N 1
ATOM 2076 C CA . ASP A 1 304 ? 46.067 -3.899 -20.079 1.00 35.38 303 ASP A CA 1
ATOM 2077 C C . ASP A 1 304 ? 46.170 -4.914 -18.923 1.00 34.42 303 ASP A C 1
ATOM 2078 O O . ASP A 1 304 ? 47.085 -4.846 -18.107 1.00 34.27 303 ASP A O 1
ATOM 2083 N N . LEU A 1 305 ? 45.228 -5.846 -18.904 1.00 33.69 304 LEU A N 1
ATOM 2084 C CA . LEU A 1 305 ? 45.180 -6.908 -17.923 1.00 33.51 304 LEU A CA 1
ATOM 2085 C C . LEU A 1 305 ? 45.767 -8.244 -18.429 1.00 34.03 304 LEU A C 1
ATOM 2086 O O . LEU A 1 305 ? 45.721 -9.242 -17.718 1.00 32.62 304 LEU A O 1
ATOM 2091 N N . GLY A 1 306 ? 46.358 -8.266 -19.618 1.00 35.74 305 GLY A N 1
ATOM 2092 C CA . GLY A 1 306 ? 46.970 -9.500 -20.141 1.00 37.40 305 GLY A CA 1
ATOM 2093 C C . GLY A 1 306 ? 47.993 -10.207 -19.236 1.00 38.74 305 GLY A C 1
ATOM 2094 O O . GLY A 1 306 ? 48.171 -11.426 -19.308 1.00 39.51 305 GLY A O 1
ATOM 2095 N N . GLN A 1 307 ? 48.670 -9.456 -18.387 1.00 39.37 306 GLN A N 1
ATOM 2096 C CA . GLN A 1 307 ? 49.670 -10.031 -17.511 1.00 41.71 306 GLN A CA 1
ATOM 2097 C C . GLN A 1 307 ? 49.192 -10.188 -16.069 1.00 38.55 306 GLN A C 1
ATOM 2098 O O . GLN A 1 307 ? 49.978 -10.510 -15.196 1.00 39.08 306 GLN A O 1
ATOM 2104 N N . ALA A 1 308 ? 47.898 -9.996 -15.843 1.00 35.96 307 ALA A N 1
ATOM 2105 C CA . ALA A 1 308 ? 47.349 -9.926 -14.523 1.00 33.55 307 ALA A CA 1
ATOM 2106 C C . ALA A 1 308 ? 47.186 -11.308 -13.945 1.00 33.47 307 ALA A C 1
ATOM 2107 O O . ALA A 1 308 ? 46.980 -12.276 -14.668 1.00 33.71 307 ALA A O 1
ATOM 2109 N N . GLN A 1 309 ? 47.276 -11.404 -12.629 1.00 32.25 308 GLN A N 1
ATOM 2110 C CA . GLN A 1 309 ? 46.820 -12.612 -11.955 1.00 32.89 308 GLN A CA 1
ATOM 2111 C C . GLN A 1 309 ? 45.421 -12.364 -11.398 1.00 30.98 308 GLN A C 1
ATOM 2112 O O . GLN A 1 309 ? 45.107 -11.228 -11.037 1.00 30.35 308 GLN A O 1
ATOM 2118 N N . TRP A 1 310 ? 44.640 -13.443 -11.309 1.00 30.02 309 TRP A N 1
ATOM 2119 C CA . TRP A 1 310 ? 43.230 -13.420 -10.980 1.00 29.35 309 TRP A CA 1
ATOM 2120 C C . TRP A 1 310 ? 42.927 -14.462 -9.925 1.00 29.44 309 TRP A C 1
ATOM 2121 O O . TRP A 1 310 ? 43.362 -15.606 -10.022 1.00 30.45 309 TRP A O 1
ATOM 2132 N N . ALA A 1 311 ? 42.146 -14.068 -8.931 1.00 28.71 310 ALA A N 1
ATOM 2133 C CA . ALA A 1 311 ? 41.648 -14.991 -7.919 1.00 28.31 310 ALA A CA 1
ATOM 2134 C C . ALA A 1 311 ? 40.259 -14.549 -7.473 1.00 27.40 310 ALA A C 1
ATOM 2135 O O . ALA A 1 311 ? 39.824 -13.441 -7.771 1.00 28.63 310 ALA A O 1
ATOM 2137 N N . THR A 1 312 ? 39.548 -15.400 -6.759 1.00 27.53 311 THR A N 1
ATOM 2138 C CA . THR A 1 312 ? 38.291 -15.001 -6.165 1.00 27.26 311 THR A CA 1
ATOM 2139 C C . THR A 1 312 ? 38.269 -15.389 -4.705 1.00 27.95 311 THR A C 1
ATOM 2140 O O . THR A 1 312 ? 39.119 -16.160 -4.230 1.00 28.13 311 THR A O 1
ATOM 2144 N N . LEU A 1 313 ? 37.300 -14.826 -3.994 1.00 27.80 312 LEU A N 1
ATOM 2145 C CA . LEU A 1 313 ? 37.161 -15.053 -2.586 1.00 28.15 312 LEU A CA 1
ATOM 2146 C C . LEU A 1 313 ? 35.685 -15.172 -2.211 1.00 28.65 312 LEU A C 1
ATOM 2147 O O . LEU A 1 313 ? 34.893 -14.276 -2.522 1.00 27.39 312 LEU A O 1
ATOM 2152 N N . ARG A 1 314 ? 35.326 -16.280 -1.548 1.00 30.33 313 ARG A N 1
ATOM 2153 C CA . ARG A 1 314 ? 33.972 -16.531 -1.059 1.00 30.84 313 ARG A CA 1
ATOM 2154 C C . ARG A 1 314 ? 33.977 -16.171 0.411 1.00 31.11 313 ARG A C 1
ATOM 2155 O O . ARG A 1 314 ? 34.873 -16.581 1.136 1.00 32.54 313 ARG A O 1
ATOM 2163 N N . VAL A 1 315 ? 33.028 -15.355 0.848 1.00 30.26 314 VAL A N 1
ATOM 2164 C CA . VAL A 1 315 ? 32.901 -15.019 2.264 1.00 30.12 314 VAL A CA 1
ATOM 2165 C C . VAL A 1 315 ? 31.466 -14.650 2.572 1.00 30.12 314 VAL A C 1
ATOM 2166 O O . VAL A 1 315 ? 30.768 -14.029 1.762 1.00 30.70 314 VAL A O 1
ATOM 2170 N N . ASP A 1 316 ? 31.021 -15.082 3.738 1.00 31.01 315 ASP A N 1
ATOM 2171 C CA . ASP A 1 316 ? 29.662 -14.805 4.246 1.00 31.73 315 ASP A CA 1
ATOM 2172 C C . ASP A 1 316 ? 29.628 -13.495 5.023 1.00 29.64 315 ASP A C 1
ATOM 2173 O O . ASP A 1 316 ? 30.522 -13.233 5.833 1.00 28.74 315 ASP A O 1
ATOM 2178 N N . ARG A 1 317 ? 28.627 -12.662 4.757 1.00 28.82 316 ARG A N 1
ATOM 2179 C CA . ARG A 1 317 ? 28.315 -11.543 5.648 1.00 27.26 316 ARG A CA 1
ATOM 2180 C C . ARG A 1 317 ? 27.487 -12.113 6.781 1.00 27.23 316 ARG A C 1
ATOM 2181 O O . ARG A 1 317 ? 26.565 -12.867 6.531 1.00 29.28 316 ARG A O 1
ATOM 2189 N N . ALA A 1 318 ? 27.818 -11.728 8.014 1.00 26.97 317 ALA A N 1
ATOM 2190 C CA . ALA A 1 318 ? 27.141 -12.155 9.226 1.00 27.00 317 ALA A CA 1
ATOM 2191 C C . ALA A 1 318 ? 26.282 -11.015 9.739 1.00 27.73 317 ALA A C 1
ATOM 2192 O O . ALA A 1 318 ? 26.794 -9.975 10.113 1.00 27.56 317 ALA A O 1
ATOM 2194 N N . GLU A 1 319 ? 24.970 -11.225 9.725 1.00 28.65 318 GLU A N 1
ATOM 2195 C CA . GLU A 1 319 ? 23.997 -10.187 10.036 1.00 30.40 318 GLU A CA 1
ATOM 2196 C C . GLU A 1 319 ? 22.863 -10.707 10.933 1.00 30.22 318 GLU A C 1
ATOM 2197 O O . GLU A 1 319 ? 22.587 -11.926 10.955 1.00 30.90 318 GLU A O 1
ATOM 2203 N N . PRO A 1 320 ? 22.176 -9.784 11.622 1.00 28.96 319 PRO A N 1
ATOM 2204 C CA . PRO A 1 320 ? 20.937 -10.192 12.263 1.00 29.77 319 PRO A CA 1
ATOM 2205 C C . PRO A 1 320 ? 19.922 -10.697 11.242 1.00 30.91 319 PRO A C 1
ATOM 2206 O O . PRO A 1 320 ? 19.810 -10.147 10.127 1.00 29.47 319 PRO A O 1
ATOM 2210 N N . ALA A 1 321 ? 19.224 -11.769 11.607 1.00 31.99 320 ALA A N 1
ATOM 2211 C CA . ALA A 1 321 ? 18.127 -12.257 10.757 1.00 34.39 320 ALA A CA 1
ATOM 2212 C C . ALA A 1 321 ? 17.059 -11.187 10.685 1.00 36.07 320 ALA A C 1
ATOM 2213 O O . ALA A 1 321 ? 16.855 -10.437 11.657 1.00 36.76 320 ALA A O 1
ATOM 2215 N N . GLN A 1 322 ? 16.351 -11.147 9.566 1.00 37.61 321 GLN A N 1
ATOM 2216 C CA . GLN A 1 322 ? 15.206 -10.256 9.397 1.00 40.18 321 GLN A CA 1
ATOM 2217 C C . GLN A 1 322 ? 14.091 -10.512 10.391 1.00 40.91 321 GLN A C 1
ATOM 2218 O O . GLN A 1 322 ? 13.207 -9.671 10.553 1.00 42.47 321 GLN A O 1
ATOM 2224 N N . SER A 1 323 ? 14.099 -11.670 11.037 1.00 40.34 322 SER A N 1
ATOM 2225 C CA . SER A 1 323 ? 13.116 -11.962 12.083 1.00 41.83 322 SER A CA 1
ATOM 2226 C C . SER A 1 323 ? 13.316 -11.146 13.411 1.00 41.06 322 SER A C 1
ATOM 2227 O O . SER A 1 323 ? 12.405 -11.092 14.221 1.00 41.23 322 SER A O 1
ATOM 2230 N N . ASN A 1 324 ? 14.468 -10.495 13.590 1.00 39.93 323 ASN A N 1
ATOM 2231 C CA . ASN A 1 324 ? 14.700 -9.551 14.711 1.00 41.06 323 ASN A CA 1
ATOM 2232 C C . ASN A 1 324 ? 14.106 -8.144 14.531 1.00 44.54 323 ASN A C 1
ATOM 2233 O O . ASN A 1 324 ? 13.875 -7.697 13.423 1.00 46.16 323 ASN A O 1
ATOM 2238 N N . LEU A 1 325 ? 13.952 -7.424 15.644 1.00 48.04 324 LEU A N 1
ATOM 2239 C CA . LEU A 1 325 ? 13.571 -6.007 15.627 1.00 50.74 324 LEU A CA 1
ATOM 2240 C C . LEU A 1 325 ? 14.753 -5.117 15.197 1.00 51.43 324 LEU A C 1
ATOM 2241 O O . LEU A 1 325 ? 15.564 -4.760 16.020 1.00 52.64 324 LEU A O 1
ATOM 2246 N N . LEU A 1 326 ? 14.834 -4.793 13.904 1.00 54.69 325 LEU A N 1
ATOM 2247 C CA . LEU A 1 326 ? 15.937 -4.018 13.295 1.00 57.59 325 LEU A CA 1
ATOM 2248 C C . LEU A 1 326 ? 15.512 -2.632 12.877 1.00 60.99 325 LEU A C 1
ATOM 2249 O O . LEU A 1 326 ? 14.370 -2.427 12.490 1.00 65.14 325 LEU A O 1
ATOM 2254 N N . ARG A 1 327 ? 16.476 -1.714 12.872 1.00 61.57 326 ARG A N 1
ATOM 2255 C CA . ARG A 1 327 ? 16.434 -0.493 12.070 1.00 63.88 326 ARG A CA 1
ATOM 2256 C C . ARG A 1 327 ? 17.508 -0.647 10.990 1.00 62.52 326 ARG A C 1
ATOM 2257 O O . ARG A 1 327 ? 18.673 -0.865 11.322 1.00 62.27 326 ARG A O 1
ATOM 2265 N N . PRO A 1 328 ? 17.141 -0.563 9.703 1.00 61.76 327 PRO A N 1
ATOM 2266 C CA . PRO A 1 328 ? 18.097 -0.903 8.643 1.00 58.00 327 PRO A CA 1
ATOM 2267 C C . PRO A 1 328 ? 19.525 -0.283 8.613 1.00 56.41 327 PRO A C 1
ATOM 2268 O O . PRO A 1 328 ? 20.507 -1.042 8.752 1.00 55.03 327 PRO A O 1
ATOM 2272 N N . ASP A 1 329 ? 19.709 1.028 8.434 1.00 55.36 328 ASP A N 1
ATOM 2273 C CA . ASP A 1 329 ? 21.123 1.536 8.292 1.00 51.97 328 ASP A CA 1
ATOM 2274 C C . ASP A 1 329 ? 21.755 1.790 9.665 1.00 45.67 328 ASP A C 1
ATOM 2275 O O . ASP A 1 329 ? 22.305 2.861 9.920 1.00 42.04 328 ASP A O 1
ATOM 2280 N N . ASN A 1 330 ? 21.638 0.795 10.549 1.00 42.87 329 ASN A N 1
ATOM 2281 C CA . ASN A 1 330 ? 22.076 0.879 11.970 1.00 40.47 329 ASN A CA 1
ATOM 2282 C C . ASN A 1 330 ? 22.758 -0.400 12.375 1.00 36.95 329 ASN A C 1
ATOM 2283 O O . ASN A 1 330 ? 22.525 -1.466 11.779 1.00 37.07 329 ASN A O 1
ATOM 2288 N N . ALA A 1 331 ? 23.615 -0.298 13.381 1.00 33.73 330 ALA A N 1
ATOM 2289 C CA . ALA A 1 331 ? 24.147 -1.471 14.019 1.00 31.24 330 ALA A CA 1
ATOM 2290 C C . ALA A 1 331 ? 22.974 -2.146 14.701 1.00 30.78 330 ALA A C 1
ATOM 2291 O O . ALA A 1 331 ? 21.957 -1.511 14.937 1.00 30.20 330 ALA A O 1
ATOM 2293 N N . PHE A 1 332 ? 23.104 -3.439 14.963 1.00 30.01 331 PHE A N 1
ATOM 2294 C CA . PHE A 1 332 ? 22.100 -4.199 15.725 1.00 30.34 331 PHE A CA 1
ATOM 2295 C C . PHE A 1 332 ? 22.689 -4.671 17.089 1.00 29.62 331 PHE A C 1
ATOM 2296 O O . PHE A 1 332 ? 23.817 -5.218 17.160 1.00 28.00 331 PHE A O 1
ATOM 2304 N N . LEU A 1 333 ? 21.919 -4.482 18.149 1.00 30.61 332 LEU A N 1
ATOM 2305 C CA . LEU A 1 333 ? 22.267 -4.986 19.462 1.00 30.98 332 LEU A CA 1
ATOM 2306 C C . LEU A 1 333 ? 21.066 -5.563 20.161 1.00 32.33 332 LEU A C 1
ATOM 2307 O O . LEU A 1 333 ? 19.993 -5.007 20.080 1.00 33.27 332 LEU A O 1
ATOM 2312 N N . ALA A 1 334 ? 21.277 -6.674 20.856 1.00 32.43 333 ALA A N 1
ATOM 2313 C CA . ALA A 1 334 ? 20.299 -7.275 21.728 1.00 33.96 333 ALA A CA 1
ATOM 2314 C C . ALA A 1 334 ? 20.930 -7.670 23.070 1.00 35.83 333 ALA A C 1
ATOM 2315 O O . ALA A 1 334 ? 22.160 -7.778 23.188 1.00 35.88 333 ALA A O 1
ATOM 2317 N N . GLU A 1 335 ? 20.088 -7.941 24.059 1.00 38.98 334 GLU A N 1
ATOM 2318 C CA . GLU A 1 335 ? 20.541 -8.416 25.351 1.00 40.90 334 GLU A CA 1
ATOM 2319 C C . GLU A 1 335 ? 19.646 -9.426 26.001 1.00 40.01 334 GLU A C 1
ATOM 2320 O O . GLU A 1 335 ? 18.501 -9.413 25.784 1.00 40.54 334 GLU A O 1
ATOM 2326 N N . GLN A 1 336 ? 20.235 -10.292 26.811 1.00 39.95 335 GLN A N 1
ATOM 2327 C CA . GLN A 1 336 ? 19.548 -11.175 27.723 1.00 41.06 335 GLN A CA 1
ATOM 2328 C C . GLN A 1 336 ? 20.382 -11.146 29.037 1.00 40.35 335 GLN A C 1
ATOM 2329 O O . GLN A 1 336 ? 21.530 -11.576 29.073 1.00 39.29 335 GLN A O 1
ATOM 2335 N N . GLY A 1 337 ? 19.813 -10.585 30.097 1.00 40.53 336 GLY A N 1
ATOM 2336 C CA . GLY A 1 337 ? 20.510 -10.459 31.353 1.00 40.23 336 GLY A CA 1
ATOM 2337 C C . GLY A 1 337 ? 21.760 -9.610 31.148 1.00 38.78 336 GLY A C 1
ATOM 2338 O O . GLY A 1 337 ? 21.685 -8.522 30.605 1.00 37.95 336 GLY A O 1
ATOM 2339 N N . ARG A 1 338 ? 22.914 -10.157 31.505 1.00 36.83 337 ARG A 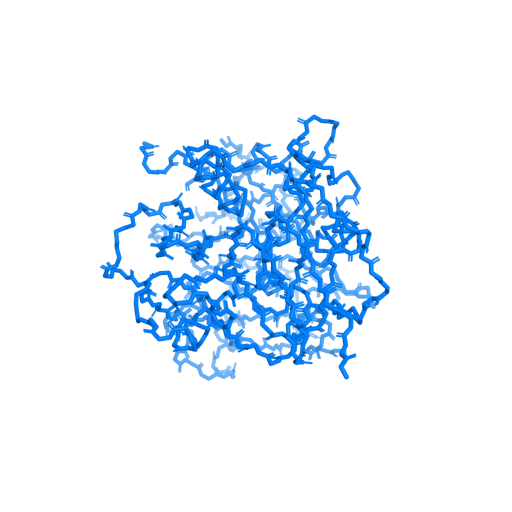N 1
ATOM 2340 C CA . ARG A 1 338 ? 24.177 -9.422 31.408 1.00 35.63 337 ARG A CA 1
ATOM 2341 C C . ARG A 1 338 ? 24.909 -9.636 30.070 1.00 32.55 337 ARG A C 1
ATOM 2342 O O . ARG A 1 338 ? 26.074 -9.255 29.926 1.00 28.40 337 ARG A O 1
ATOM 2350 N N . LEU A 1 339 ? 24.212 -10.267 29.125 1.00 32.14 338 LEU A N 1
ATOM 2351 C CA . LEU A 1 339 ? 24.777 -10.611 27.842 1.00 31.82 338 LEU A CA 1
ATOM 2352 C C . LEU A 1 339 ? 24.300 -9.603 26.836 1.00 31.32 338 LEU A C 1
ATOM 2353 O O . LEU A 1 339 ? 23.106 -9.265 26.789 1.00 32.43 338 LEU A O 1
ATOM 2358 N N . LEU A 1 340 ? 25.251 -9.095 26.064 1.00 30.39 339 LEU A N 1
ATOM 2359 C CA . LEU A 1 340 ? 24.975 -8.151 24.993 1.00 30.24 339 LEU A CA 1
ATOM 2360 C C . LEU A 1 340 ? 25.561 -8.788 23.776 1.00 29.07 339 LEU A C 1
ATOM 2361 O O . LEU A 1 340 ? 26.591 -9.386 23.857 1.00 29.02 339 LEU A O 1
ATOM 2366 N N . VAL A 1 341 ? 24.893 -8.676 22.646 1.00 29.20 340 VAL A N 1
ATOM 2367 C CA . VAL A 1 341 ? 25.297 -9.393 21.465 1.00 28.75 340 VAL A CA 1
ATOM 2368 C C . VAL A 1 341 ? 24.837 -8.665 20.203 1.00 28.55 340 V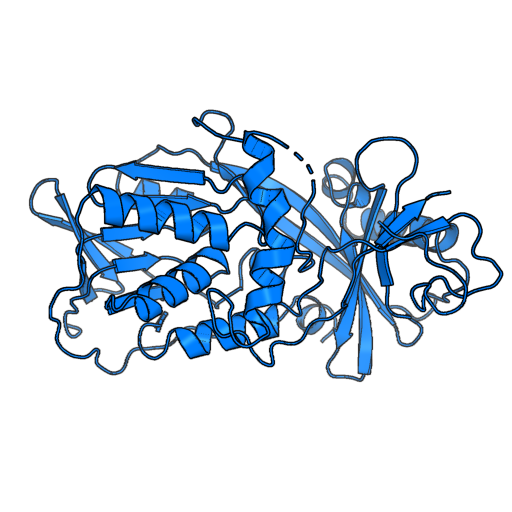AL A C 1
ATOM 2369 O O . VAL A 1 341 ? 23.675 -8.190 20.114 1.00 29.93 340 VAL A O 1
ATOM 2373 N N . GLY A 1 342 ? 25.707 -8.618 19.206 1.00 26.77 341 GLY A N 1
ATOM 2374 C CA . GLY A 1 342 ? 25.280 -8.030 17.972 1.00 26.42 341 GLY A CA 1
ATOM 2375 C C . GLY A 1 342 ? 26.237 -8.013 16.844 1.00 24.85 341 GLY A C 1
ATOM 2376 O O . GLY A 1 342 ? 27.277 -8.672 16.872 1.00 23.45 341 GLY A O 1
ATOM 2377 N N . TRP A 1 343 ? 25.820 -7.244 15.835 1.00 24.83 342 TRP A N 1
ATOM 2378 C CA . TRP A 1 343 ? 26.497 -7.123 14.563 1.00 23.51 342 TRP A CA 1
ATOM 2379 C C . TRP A 1 343 ? 26.426 -5.677 14.070 1.00 23.61 342 TRP A C 1
ATOM 2380 O O . TRP A 1 343 ? 25.399 -5.051 14.188 1.00 25.14 342 TRP A O 1
ATOM 2391 N N . PRO A 1 344 ? 27.515 -5.147 13.507 1.00 23.40 343 PRO A N 1
ATOM 2392 C CA . PRO A 1 344 ? 27.508 -3.779 12.995 1.00 24.12 343 PRO A CA 1
ATOM 2393 C C . PRO A 1 344 ? 26.746 -3.626 11.697 1.00 25.73 343 PRO A C 1
ATOM 2394 O O . PRO A 1 344 ? 26.220 -2.567 11.455 1.00 27.22 343 PRO A O 1
ATOM 2398 N N . THR A 1 345 ? 26.682 -4.679 10.883 1.00 27.07 344 THR A N 1
ATOM 2399 C CA . THR A 1 345 ? 26.061 -4.698 9.548 1.00 29.54 344 THR A CA 1
ATOM 2400 C C . THR A 1 345 ? 26.981 -4.113 8.480 1.00 30.47 344 THR A C 1
ATOM 2401 O O . THR A 1 345 ? 27.076 -4.667 7.372 1.00 31.82 344 THR A O 1
ATOM 2405 N N . LYS A 1 346 ? 27.672 -3.021 8.816 1.00 30.60 345 LYS A N 1
ATOM 2406 C CA . LYS A 1 346 ? 28.721 -2.446 7.982 1.00 29.53 345 LYS A CA 1
ATOM 2407 C C . LYS A 1 346 ? 29.905 -2.131 8.850 1.00 27.06 345 LYS A C 1
ATOM 2408 O O . LYS A 1 346 ? 29.761 -1.904 10.018 1.00 26.09 345 LYS A O 1
ATOM 2414 N N . LEU A 1 347 ? 31.094 -2.176 8.288 1.00 25.15 346 LEU A N 1
ATOM 2415 C CA . LEU A 1 347 ? 32.264 -1.770 8.985 1.00 24.09 346 LEU A CA 1
ATOM 2416 C C . LEU A 1 347 ? 32.173 -0.297 9.376 1.00 25.26 346 LEU A C 1
ATOM 2417 O O . LEU A 1 347 ? 32.628 0.095 10.441 1.00 25.35 346 LEU A O 1
ATOM 2422 N N . ALA A 1 348 ? 31.641 0.501 8.454 1.00 26.05 347 ALA A N 1
ATOM 2423 C CA . ALA A 1 348 ? 31.299 1.889 8.639 1.00 27.00 347 ALA A CA 1
ATOM 2424 C C . ALA A 1 348 ? 30.588 2.194 9.941 1.00 28.23 347 ALA A C 1
ATOM 2425 O O . ALA A 1 348 ? 30.802 3.251 10.525 1.00 28.90 347 ALA A O 1
ATOM 2427 N N . LEU A 1 349 ? 29.703 1.276 10.346 1.00 28.62 348 LEU A N 1
ATOM 2428 C CA . LEU A 1 349 ? 28.784 1.425 11.482 1.00 28.44 348 LEU A CA 1
ATOM 2429 C C . LEU A 1 349 ? 29.334 0.858 12.811 1.00 27.49 348 LEU A C 1
ATOM 2430 O O . LEU A 1 349 ? 28.604 0.730 13.800 1.00 26.48 348 LEU A O 1
ATOM 2435 N N . ALA A 1 350 ? 30.612 0.511 12.841 1.00 26.90 349 ALA A N 1
ATOM 2436 C CA . ALA A 1 350 ? 31.208 0.037 14.080 1.00 27.49 349 ALA A CA 1
ATOM 2437 C C . ALA A 1 350 ? 31.108 1.075 15.190 1.00 28.78 349 ALA A C 1
ATOM 2438 O O . ALA A 1 350 ? 30.835 0.704 16.311 1.00 29.11 349 ALA A O 1
ATOM 2440 N N . PRO A 1 351 ? 31.282 2.377 14.886 1.00 29.89 350 PRO A N 1
ATOM 2441 C CA . PRO A 1 351 ? 31.086 3.354 15.958 1.00 30.96 350 PRO A CA 1
ATOM 2442 C C . PRO A 1 351 ? 29.625 3.469 16.495 1.00 31.68 350 PRO A C 1
ATOM 2443 O O . PRO A 1 351 ? 29.414 3.942 17.614 1.00 33.69 350 PRO A O 1
ATOM 2447 N N . ASP A 1 352 ? 28.642 3.088 15.687 1.00 31.04 351 ASP A N 1
ATOM 2448 C CA . ASP A 1 352 ? 27.244 3.062 16.098 1.00 30.81 351 ASP A CA 1
ATOM 2449 C C . ASP A 1 352 ? 27.014 1.842 16.997 1.00 29.26 351 ASP A C 1
ATOM 2450 O O . ASP A 1 352 ? 26.237 1.900 17.953 1.00 29.60 351 ASP A O 1
ATOM 2455 N N . PHE A 1 353 ? 27.709 0.752 16.708 1.00 27.93 352 PHE A N 1
ATOM 2456 C CA . PHE A 1 353 ? 27.643 -0.457 17.551 1.00 28.04 352 PHE A CA 1
ATOM 2457 C C . PHE A 1 353 ? 28.170 -0.155 18.943 1.00 28.77 352 PHE A C 1
ATOM 2458 O O . PHE A 1 353 ? 27.471 -0.419 19.917 1.00 30.77 352 PHE A O 1
ATOM 2466 N N . ALA A 1 354 ? 29.363 0.440 19.021 1.00 28.26 353 ALA A N 1
ATOM 2467 C CA . ALA A 1 354 ? 29.885 0.996 20.260 1.00 29.31 353 ALA A CA 1
ATOM 2468 C C . ALA A 1 354 ? 28.899 1.926 20.996 1.00 30.86 353 ALA A C 1
ATOM 2469 O O . ALA A 1 354 ? 28.658 1.728 22.164 1.00 30.36 353 ALA A O 1
ATOM 2471 N N . ASP A 1 355 ? 28.334 2.918 20.320 1.00 34.64 354 ASP A N 1
ATOM 2472 C CA . ASP A 1 355 ? 27.317 3.831 20.948 1.00 37.58 354 ASP A CA 1
ATOM 2473 C C . ASP A 1 355 ? 26.155 3.067 21.557 1.00 36.80 354 ASP A C 1
ATOM 2474 O O . ASP A 1 355 ? 25.692 3.440 22.625 1.00 37.59 354 ASP A O 1
ATOM 2479 N N . ARG A 1 356 ? 25.691 2.011 20.877 1.00 36.36 355 ARG A N 1
ATOM 2480 C CA . ARG A 1 356 ? 24.532 1.263 21.337 1.00 37.45 355 ARG A CA 1
ATOM 2481 C C . ARG A 1 356 ? 24.878 0.486 22.583 1.00 35.49 355 ARG A C 1
ATOM 2482 O O . ARG A 1 356 ? 24.069 0.444 23.513 1.00 34.93 355 ARG A O 1
ATOM 2490 N N . VAL A 1 357 ? 26.091 -0.068 22.632 1.00 32.59 356 VAL A N 1
ATOM 2491 C CA . VAL A 1 357 ? 26.558 -0.733 23.828 1.00 31.10 356 VAL A CA 1
ATOM 2492 C C . VAL A 1 357 ? 26.736 0.276 24.979 1.00 32.51 356 VAL A C 1
ATOM 2493 O O . VAL A 1 357 ? 26.295 0.000 26.113 1.00 30.86 356 VAL A O 1
ATOM 2497 N N . CYS A 1 358 ? 27.376 1.417 24.696 1.00 33.29 357 CYS A N 1
ATOM 2498 C CA . CYS A 1 358 ? 27.663 2.414 25.747 1.00 35.65 357 CYS A CA 1
ATOM 2499 C C . CYS A 1 358 ? 26.370 3.013 26.330 1.00 36.22 357 CYS A C 1
ATOM 2500 O O . CYS A 1 358 ? 26.297 3.227 27.536 1.00 36.10 357 CYS A O 1
ATOM 2503 N N . ALA A 1 359 ? 25.344 3.211 25.501 1.00 35.54 358 ALA A N 1
ATOM 2504 C CA . ALA A 1 359 ? 24.048 3.681 26.002 1.00 36.62 358 ALA A CA 1
ATOM 2505 C C . ALA A 1 359 ? 23.324 2.651 26.880 1.00 36.50 358 ALA A C 1
ATOM 2506 O O . ALA A 1 359 ? 22.569 3.033 27.749 1.00 37.77 358 ALA A O 1
ATOM 2508 N N . ARG A 1 360 ? 23.521 1.360 26.641 1.00 35.89 359 ARG A N 1
ATOM 2509 C CA . ARG A 1 360 ? 22.994 0.340 27.554 1.00 36.60 359 ARG A CA 1
ATOM 2510 C C . ARG A 1 360 ? 23.684 0.387 28.879 1.00 35.28 359 ARG A C 1
ATOM 2511 O O . ARG A 1 360 ? 23.046 0.234 29.890 1.00 35.60 359 ARG A O 1
ATOM 2519 N N . LEU A 1 361 ? 25.001 0.560 28.849 1.00 34.81 360 LEU A N 1
ATOM 2520 C CA . LEU A 1 361 ? 25.809 0.617 30.053 1.00 35.42 360 LEU A CA 1
ATOM 2521 C C . LEU A 1 361 ? 25.440 1.857 30.841 1.00 37.93 360 LEU A C 1
ATOM 2522 O O . LEU A 1 361 ? 25.233 1.787 32.037 1.00 38.19 360 LEU A O 1
ATOM 2527 N N . GLU A 1 362 ? 25.407 2.973 30.140 1.00 40.48 361 GLU A N 1
ATOM 2528 C CA . GLU A 1 362 ? 24.917 4.235 30.626 1.00 45.31 361 GLU A CA 1
ATOM 2529 C C . GLU A 1 362 ? 23.491 4.135 31.241 1.00 46.25 361 GLU A C 1
ATOM 2530 O O . GLU A 1 362 ? 23.288 4.562 32.383 1.00 46.26 361 GLU A O 1
ATOM 2536 N N . GLU A 1 363 ? 22.517 3.578 30.518 1.00 46.01 362 GLU A N 1
ATOM 2537 C CA . GLU A 1 363 ? 21.173 3.451 31.063 1.00 47.80 362 GLU A CA 1
ATOM 2538 C C . GLU A 1 363 ? 21.115 2.501 32.290 1.00 46.64 362 GLU A C 1
ATOM 2539 O O . GLU A 1 363 ? 20.378 2.754 33.245 1.00 45.01 362 GLU A O 1
ATOM 2545 N N . ASP A 1 364 ? 21.901 1.428 32.255 1.00 44.29 363 ASP A N 1
ATOM 2546 C CA . ASP A 1 364 ? 21.886 0.434 33.319 1.00 44.84 363 ASP A CA 1
ATOM 2547 C C . ASP A 1 364 ? 22.715 0.818 34.531 1.00 44.60 363 ASP A C 1
ATOM 2548 O O . ASP A 1 364 ? 22.615 0.162 35.574 1.00 44.76 363 ASP A O 1
ATOM 2553 N N . GLY A 1 365 ? 23.501 1.889 34.405 1.00 42.70 364 GLY A N 1
ATOM 2554 C CA . GLY A 1 365 ? 24.277 2.417 35.502 1.00 41.37 364 GLY A CA 1
ATOM 2555 C C . GLY A 1 365 ? 25.563 1.657 35.757 1.00 38.47 364 GLY A C 1
ATOM 2556 O O . GLY A 1 365 ? 26.058 1.697 36.845 1.00 39.01 364 GLY A O 1
ATOM 2557 N N . ILE A 1 366 ? 26.134 1.004 34.756 1.00 36.19 365 ILE A N 1
ATOM 2558 C CA . ILE A 1 366 ? 27.367 0.220 34.952 1.00 34.55 365 ILE A CA 1
ATOM 2559 C C . ILE A 1 366 ? 28.575 1.165 34.891 1.00 35.34 365 ILE A C 1
ATOM 2560 O O . ILE A 1 366 ? 28.750 1.808 33.902 1.00 34.88 365 ILE A O 1
ATOM 2565 N N . ARG A 1 367 ? 29.388 1.234 35.946 1.00 37.60 366 ARG A N 1
ATOM 2566 C CA . ARG A 1 367 ? 30.595 2.079 35.987 1.00 39.42 366 ARG A CA 1
ATOM 2567 C C . ARG A 1 367 ? 31.875 1.290 36.160 1.00 38.84 366 ARG A C 1
ATOM 2568 O O . ARG A 1 367 ? 31.845 0.159 36.612 1.00 39.00 366 ARG A O 1
ATOM 2576 N N . PRO A 1 368 ? 33.029 1.899 35.827 1.00 40.30 367 PRO A N 1
ATOM 2577 C CA . PRO A 1 368 ? 34.280 1.176 36.058 1.00 41.08 367 PRO A CA 1
ATOM 2578 C C . PRO A 1 368 ? 34.454 0.862 37.521 1.00 42.60 367 PRO A C 1
ATOM 2579 O O . PRO A 1 368 ? 34.216 1.726 38.331 1.00 44.74 367 PRO A O 1
ATOM 2583 N N . SER A 1 369 ? 34.818 -0.369 37.838 1.00 42.99 368 SER A N 1
ATOM 2584 C CA . SER A 1 369 ? 35.104 -0.773 39.199 1.00 44.87 368 SER A CA 1
ATOM 2585 C C . SER A 1 369 ? 36.632 -0.834 39.402 1.00 45.88 368 SER A C 1
ATOM 2586 O O . SER A 1 369 ? 37.360 -0.263 38.629 1.00 44.23 368 SER A O 1
ATOM 2589 N N . GLU A 1 370 ? 37.098 -1.494 40.460 1.00 48.12 369 GLU A N 1
ATOM 2590 C CA . GLU A 1 370 ? 38.528 -1.659 40.698 1.00 50.01 369 GLU A CA 1
ATOM 2591 C C . GLU A 1 370 ? 38.908 -3.135 40.506 1.00 45.72 369 GLU A C 1
ATOM 2592 O O . GLU A 1 370 ? 38.228 -4.028 41.002 1.00 45.02 369 GLU A O 1
ATOM 2598 N N . HIS A 1 371 ? 39.961 -3.374 39.728 1.00 42.80 370 HIS A N 1
ATOM 2599 C CA . HIS A 1 371 ? 40.446 -4.714 39.408 1.00 41.08 370 HIS A CA 1
ATOM 2600 C C . HIS A 1 371 ? 41.958 -4.747 39.417 1.00 42.72 370 HIS A C 1
ATOM 2601 O O . HIS A 1 371 ? 42.625 -3.770 39.041 1.00 41.02 370 HIS A O 1
ATOM 2608 N N . ALA A 1 372 ? 42.484 -5.907 39.816 1.00 44.88 371 ALA A N 1
ATOM 2609 C CA . ALA A 1 372 ? 43.918 -6.217 39.741 1.00 46.34 371 ALA A CA 1
ATOM 2610 C C . ALA A 1 372 ? 44.339 -6.011 38.335 1.00 45.66 371 ALA A C 1
ATOM 2611 O O . ALA A 1 372 ? 43.556 -6.260 37.424 1.00 44.89 371 ALA A O 1
ATOM 2613 N N . ALA A 1 373 ? 45.577 -5.579 38.150 1.00 47.60 372 ALA A N 1
ATOM 2614 C CA . ALA A 1 373 ? 46.171 -5.496 36.810 1.00 46.61 372 ALA A CA 1
ATOM 2615 C C . ALA A 1 373 ? 46.144 -6.864 36.110 1.00 45.74 372 ALA A C 1
ATOM 2616 O O . ALA A 1 373 ? 46.227 -7.918 36.747 1.00 45.30 372 ALA A O 1
ATOM 2618 N N . LEU A 1 374 ? 45.988 -6.848 34.799 1.00 45.03 373 LEU A N 1
ATOM 2619 C CA . LEU A 1 374 ? 46.016 -8.103 34.046 1.00 45.48 373 LEU A CA 1
ATOM 2620 C C . LEU A 1 374 ? 47.444 -8.645 34.053 1.00 46.90 373 LEU A C 1
ATOM 2621 O O . LEU A 1 374 ? 48.379 -7.852 33.978 1.00 45.60 373 LEU A O 1
ATOM 2626 N N . PRO A 1 375 ? 47.614 -9.985 34.144 1.00 49.77 374 PRO A N 1
ATOM 2627 C CA . PRO A 1 375 ? 48.969 -10.558 33.960 1.00 52.69 374 PRO A CA 1
ATOM 2628 C C . PRO A 1 375 ? 49.344 -10.524 32.480 1.00 52.67 374 PRO A C 1
ATOM 2629 O O . PRO A 1 375 ? 48.647 -9.915 31.683 1.00 50.46 374 PRO A O 1
ATOM 2633 N N . GLN A 1 376 ? 50.445 -11.167 32.127 1.00 56.68 375 GLN A N 1
ATOM 2634 C CA . GLN A 1 376 ? 50.754 -11.433 30.729 1.00 58.65 375 GLN A CA 1
ATOM 2635 C C . GLN A 1 376 ? 49.788 -12.494 30.236 1.00 55.07 375 GLN A C 1
ATOM 2636 O O . GLN A 1 376 ? 49.482 -13.470 30.939 1.00 56.82 375 GLN A O 1
ATOM 2642 N N . LEU A 1 377 ? 49.295 -12.275 29.030 1.00 50.88 376 LEU A N 1
ATOM 2643 C CA . LEU A 1 377 ? 48.298 -13.140 28.412 1.00 48.61 376 LEU A CA 1
ATOM 2644 C C . LEU A 1 377 ? 48.758 -13.529 27.023 1.00 45.27 376 LEU A C 1
ATOM 2645 O O . LEU A 1 377 ? 49.432 -12.740 26.395 1.00 42.94 376 LEU A O 1
ATOM 2650 N N . PRO A 1 378 ? 48.423 -14.758 26.564 1.00 44.48 377 PRO A N 1
ATOM 2651 C CA . PRO A 1 378 ? 48.693 -15.089 25.168 1.00 43.11 377 PRO A CA 1
ATOM 2652 C C . PRO A 1 378 ? 47.876 -14.157 24.229 1.00 42.06 377 PRO A C 1
ATOM 2653 O O . PRO A 1 378 ? 46.742 -13.797 24.529 1.00 39.36 377 PRO A O 1
ATOM 2657 N N . ARG A 1 379 ? 48.509 -13.716 23.147 1.00 42.62 378 ARG A N 1
ATOM 2658 C CA . ARG A 1 379 ? 47.977 -12.647 22.338 1.00 41.99 378 ARG A CA 1
ATOM 2659 C C . ARG A 1 379 ? 47.551 -13.183 20.989 1.00 38.73 378 ARG A C 1
ATOM 2660 O O . ARG A 1 379 ? 48.243 -14.003 20.386 1.00 38.42 378 ARG A O 1
ATOM 2668 N N . PRO A 1 380 ? 46.385 -12.742 20.522 1.00 34.52 379 PRO A N 1
ATOM 2669 C CA . PRO A 1 380 ? 45.964 -13.162 19.185 1.00 33.52 379 PRO A CA 1
ATOM 2670 C C . PRO A 1 380 ? 46.869 -12.534 18.089 1.00 32.06 379 PRO A C 1
ATOM 2671 O O . PRO A 1 380 ? 47.422 -11.457 18.306 1.00 31.55 379 PRO A O 1
ATOM 2675 N N . PRO A 1 381 ? 47.068 -13.242 16.962 1.00 30.85 380 PRO A N 1
ATOM 2676 C CA . PRO A 1 381 ? 47.761 -12.626 15.839 1.00 30.28 380 PRO A CA 1
ATOM 2677 C C . PRO A 1 381 ? 46.854 -11.704 15.015 1.00 28.91 380 PRO A C 1
ATOM 2678 O O . PRO A 1 381 ? 45.660 -11.792 15.112 1.00 27.75 380 PRO A O 1
ATOM 2682 N N . LEU A 1 382 ? 47.453 -10.842 14.204 1.00 30.00 381 LEU A N 1
ATOM 2683 C CA . LEU A 1 382 ? 46.756 -10.071 13.197 1.00 30.16 381 LEU A CA 1
ATOM 2684 C C . LEU A 1 382 ? 46.592 -10.830 11.912 1.00 29.39 381 LEU A C 1
ATOM 2685 O O . LEU A 1 382 ? 47.456 -11.593 11.522 1.00 30.86 381 LEU A O 1
ATOM 2690 N N . ALA A 1 383 ? 45.464 -10.604 11.253 1.00 28.14 382 ALA A N 1
ATOM 2691 C CA . ALA A 1 383 ? 45.171 -11.228 9.971 1.00 27.95 382 ALA A CA 1
ATOM 2692 C C . ALA A 1 383 ? 45.888 -10.491 8.837 1.00 28.18 382 ALA A C 1
ATOM 2693 O O . ALA A 1 383 ? 46.044 -9.272 8.879 1.00 26.38 382 ALA A O 1
ATOM 2695 N N . GLU A 1 384 ? 46.297 -11.246 7.829 1.00 30.03 383 GLU A N 1
ATOM 2696 C CA . GLU A 1 384 ? 46.753 -10.668 6.575 1.00 33.01 383 GLU A CA 1
ATOM 2697 C C . GLU A 1 384 ? 45.571 -10.479 5.623 1.00 30.29 383 GLU A C 1
ATOM 2698 O O . GLU A 1 384 ? 44.644 -11.248 5.631 1.00 28.20 383 GLU A O 1
ATOM 2704 N N . PRO A 1 385 ? 45.609 -9.438 4.789 1.00 29.02 384 PRO A N 1
A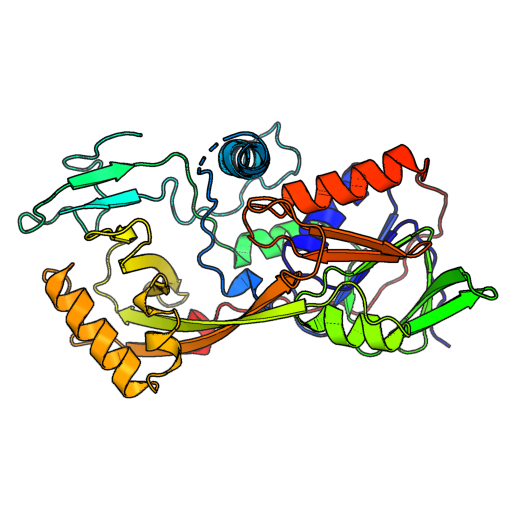TOM 2705 C CA . PRO A 1 385 ? 44.597 -9.331 3.743 1.00 28.68 384 PRO A CA 1
ATOM 2706 C C . PRO A 1 385 ? 44.717 -10.453 2.705 1.00 28.00 384 PRO A C 1
ATOM 2707 O O . PRO A 1 385 ? 45.792 -10.926 2.470 1.00 28.21 384 PRO A O 1
ATOM 2711 N N . ALA A 1 386 ? 43.612 -10.882 2.122 1.00 30.07 385 ALA A N 1
ATOM 2712 C CA . ALA A 1 386 ? 43.589 -11.984 1.092 1.00 32.61 385 ALA A CA 1
ATOM 2713 C C . ALA A 1 386 ? 44.511 -11.746 -0.151 1.00 34.33 385 ALA A C 1
ATOM 2714 O O . ALA A 1 386 ? 45.139 -12.663 -0.665 1.00 37.45 385 ALA A O 1
ATOM 2716 N N . TRP A 1 387 ? 44.633 -10.501 -0.573 1.00 35.37 386 TRP A N 1
ATOM 2717 C CA . TRP A 1 387 ? 45.565 -10.125 -1.643 1.00 37.65 386 TRP A CA 1
ATOM 2718 C C . TRP A 1 387 ? 47.050 -10.441 -1.369 1.00 41.95 386 TRP A C 1
ATOM 2719 O O . TRP A 1 387 ? 47.824 -10.620 -2.336 1.00 45.94 386 TRP A O 1
ATOM 2730 N N . GLU A 1 388 ? 47.466 -10.516 -0.102 1.00 41.47 387 GLU A N 1
ATOM 2731 C CA . GLU A 1 388 ? 48.806 -11.017 0.188 1.00 43.33 387 GLU A CA 1
ATOM 2732 C C . GLU A 1 388 ? 48.842 -12.537 0.221 1.00 43.48 387 GLU A C 1
ATOM 2733 O O . GLU A 1 388 ? 49.802 -13.130 -0.233 1.00 47.17 387 GLU A O 1
ATOM 2739 N N . VAL A 1 389 ? 47.779 -13.182 0.665 1.00 43.85 388 VAL A N 1
ATOM 2740 C CA . VAL A 1 389 ? 47.766 -14.656 0.754 1.00 44.90 388 VAL A CA 1
ATOM 2741 C C . VAL A 1 389 ? 47.444 -15.331 -0.594 1.00 42.90 388 VAL A C 1
ATOM 2742 O O . VAL A 1 389 ? 47.998 -16.381 -0.919 1.00 43.24 388 VAL A O 1
ATOM 2746 N N . ALA A 1 390 ? 46.561 -14.721 -1.380 1.00 41.49 389 ALA A N 1
ATOM 2747 C CA . ALA A 1 390 ? 46.068 -15.350 -2.631 1.00 41.17 389 ALA A CA 1
ATOM 2748 C C . ALA A 1 390 ? 47.108 -15.332 -3.766 1.00 41.02 389 ALA A C 1
ATOM 2749 O O . ALA A 1 390 ? 47.117 -16.194 -4.615 1.00 41.67 389 ALA A O 1
ATOM 2751 N N . PHE A 1 391 ? 47.978 -14.345 -3.795 1.00 41.31 390 PHE A N 1
ATOM 2752 C CA . PHE A 1 391 ? 49.020 -14.313 -4.808 1.00 42.19 390 PHE A CA 1
ATOM 2753 C C . PHE A 1 391 ? 50.391 -14.586 -4.204 1.00 47.83 390 PHE A C 1
ATOM 2754 O O . PHE A 1 391 ? 51.316 -14.949 -4.935 1.00 51.20 390 PHE A O 1
ATOM 2762 N N . ALA A 1 392 ? 50.510 -14.468 -2.874 1.00 53.63 391 ALA A N 1
ATOM 2763 C CA . ALA A 1 392 ? 51.828 -14.370 -2.186 1.00 59.53 391 ALA A CA 1
ATOM 2764 C C . ALA A 1 392 ? 51.803 -14.811 -0.705 1.00 58.25 391 ALA A C 1
ATOM 2765 O O . ALA A 1 392 ? 52.316 -15.864 -0.341 1.00 59.62 391 ALA A O 1
#

Solvent-accessible surface area: 16627 Å² total; per-residue (Å²): 224,53,112,57,9,47,4,1,0,0,0,8,8,0,21,7,7,0,0,0,0,0,4,36,1,69,143,68,50,24,34,0,0,0,1,23,72,66,28,2,0,29,47,64,12,4,57,31,22,2,12,0,43,22,76,111,66,35,37,108,18,1,53,49,1,7,150,42,0,100,36,0,38,35,107,138,10,45,3,34,0,136,70,11,124,38,30,20,102,2,0,23,50,11,28,130,140,100,68,7,134,44,142,97,20,8,42,0,0,105,60,205,41,30,175,39,94,0,64,98,26,110,19,0,0,1,22,8,38,26,0,1,76,50,0,15,96,48,0,32,75,0,3,4,30,2,144,164,23,48,41,28,106,96,67,230,79,11,4,0,3,25,3,73,48,32,68,0,96,6,45,31,0,0,1,9,26,18,37,34,0,43,62,27,4,153,98,14,67,42,146,112,11,31,21,47,115,86,59,30,0,9,0,1,0,9,6,81,65,16,95,64,0,16,0,21,8,36,33,112,48,134,153,32,108,1,7,0,0,5,9,67,11,176,91,72,64,24,0,0,0,1,1,21,86,10,0,49,109,97,0,38,90,61,90,92,69,37,0,26,38,39,0,114,131,12,1,65,142,38,2,80,62,9,104,23,69,170,16,89,36,13,22,30,129,31,54,49,4,22,2,15,132,98,21,178,52,158,101,48,8,3,16,32,26,75,122,58,59,5,3,2,1,1,25,44,88,21,0,0,0,0,14,0,0,43,74,0,32,59,60,3,105,133,66,43,24,132,58,67,166,48,89,94,33,36,177,19,79,133,12,85,86,20,101,14,14,11,13,101,50,36,94

Sequence (363 aa):
MPQALSTDILIVGGGIAGLWLNARLRRAGYATVLVESASLGGGQSVKSQGIIHGGTGASEAIADMPRRWRACLGSDGELDLRGVRLLSEAHYLWSPVEQAKGEDLPPALRDKGFKGKAYRLTEIVFDVPDLIRRLAELAGDSLLAGERIEPLREGRELAGLCVDGREIRAQRVVLSAGAGNEALLRELGLEQPAMQRRPLHMVMVKAATLKPLYAHCLGAGPKPRITVTTHPTRDGQSVWYLGGDIAETDGVARDEAAQIAEARRELAKLLPWIDLGQAQWATLRVDRAEPAQSNLLRPDNAFLAEQGRLLVGWPTKLALAPDFADRVCARLEEDGIRPSEHAALPQLPRPPLAEPAWEVAFA

Secondary structure (DSSP, 8-state):
-PPPEE-SEEEE--SHHHHHHHHHHHHTT--EEEEESS-BTTTTGGGS--EE-----TTHHHHTHHHHHHHHTSSSSSS--TTPPEEES--EEEE--EEE-GGGS-GGG-STT--SEEEE-S-EEE-HHHHHHHHHHHHGGGEEE---EEEEEETTEEEEEEETTEEEE-SEEEE--GGGHHHHHHHTT---S-EEEEEEEEEEEEESS-----EEEP-SSSS-SEEEEEEE-TTS-EEEEEESGGGSHHHHHS-HHHHHHHHHHHHHHH-TTS--TT-EEEEEEEEEEEE-TTS---TTS-EEEEETTEEEEE-SSGGGHHHHHHHHHHHHHHHT------PPP-----PPBPPPHHHHTT-